Protein AF-X1KXY6-F1 (afdb_monomer)

Mean predicted aligned error: 10.67 Å

Structure (mmCIF, N/CA/C/O backbone):
data_AF-X1KXY6-F1
#
_entry.id   AF-X1KXY6-F1
#
loop_
_atom_site.group_PDB
_atom_site.id
_atom_site.type_symbol
_atom_site.label_atom_id
_atom_site.label_alt_id
_atom_site.label_comp_id
_atom_site.label_asym_id
_atom_site.label_entity_id
_atom_site.label_seq_id
_atom_site.pdbx_PDB_ins_code
_atom_site.Cartn_x
_atom_site.Cartn_y
_atom_site.Cartn_z
_atom_site.occupancy
_atom_site.B_iso_or_equiv
_atom_site.auth_seq_id
_atom_site.auth_comp_id
_atom_site.auth_asym_id
_atom_site.auth_atom_id
_atom_site.pdbx_PDB_model_num
ATOM 1 N N . MET A 1 1 ? -40.430 1.366 10.091 1.00 40.34 1 MET A N 1
ATOM 2 C CA . MET A 1 1 ? -39.112 1.300 9.423 1.00 40.34 1 MET A CA 1
ATOM 3 C C . MET A 1 1 ? -38.371 0.120 10.022 1.00 40.34 1 MET A C 1
ATOM 5 O O . MET A 1 1 ? -37.957 0.210 11.168 1.00 40.34 1 MET A O 1
ATOM 9 N N . ASN A 1 2 ? -38.303 -1.004 9.308 1.00 42.53 2 ASN A N 1
ATOM 10 C CA . ASN A 1 2 ? -37.529 -2.162 9.754 1.00 42.53 2 ASN A CA 1
ATOM 11 C C . ASN A 1 2 ? -36.055 -1.871 9.469 1.00 42.53 2 ASN A C 1
ATOM 13 O O . ASN A 1 2 ? -35.635 -1.931 8.316 1.00 42.53 2 ASN A O 1
ATOM 17 N N . TYR A 1 3 ? -35.293 -1.507 10.498 1.00 56.62 3 TYR A N 1
ATOM 18 C CA . TYR A 1 3 ? -33.839 -1.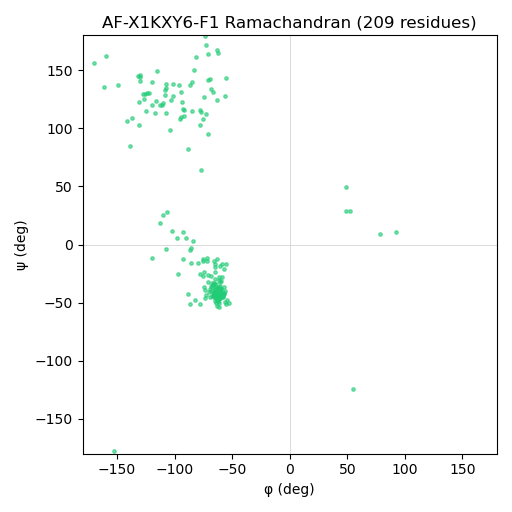494 10.393 1.00 56.62 3 TYR A CA 1
ATOM 19 C C . TYR A 1 3 ? -33.377 -2.950 10.383 1.00 56.62 3 TYR A C 1
ATOM 21 O O . TYR A 1 3 ? -33.562 -3.678 11.355 1.00 56.62 3 TYR A O 1
ATOM 29 N N . CYS A 1 4 ? -32.847 -3.393 9.245 1.00 56.59 4 CYS A N 1
ATOM 30 C CA . CYS A 1 4 ? -32.150 -4.666 9.156 1.00 56.59 4 CYS A CA 1
ATOM 31 C C . CYS A 1 4 ? -30.825 -4.492 9.906 1.00 56.59 4 CYS A C 1
ATOM 33 O O . CYS A 1 4 ? -29.877 -3.933 9.358 1.00 56.59 4 CYS A O 1
ATOM 35 N N . ILE A 1 5 ? -30.798 -4.876 11.181 1.00 64.94 5 ILE A N 1
ATOM 36 C CA . ILE A 1 5 ? -29.569 -4.901 11.972 1.00 64.94 5 ILE A CA 1
ATOM 37 C C . ILE A 1 5 ? -28.810 -6.155 11.549 1.00 64.94 5 ILE A C 1
ATOM 39 O O . ILE A 1 5 ? -29.294 -7.275 11.721 1.00 64.94 5 ILE A O 1
ATOM 43 N N . LEU A 1 6 ? -27.636 -5.972 10.953 1.00 72.56 6 LEU A N 1
ATOM 44 C CA . LEU A 1 6 ? -26.745 -7.082 10.642 1.00 72.56 6 LEU A CA 1
ATOM 45 C C . LEU A 1 6 ? -26.094 -7.559 11.946 1.00 72.56 6 LEU A C 1
ATOM 47 O O . LEU A 1 6 ? -25.486 -6.774 12.666 1.00 72.56 6 LEU A O 1
ATOM 51 N N . VAL A 1 7 ? -26.188 -8.850 12.254 1.00 81.50 7 VAL A N 1
ATOM 52 C CA . VAL A 1 7 ? -25.593 -9.397 13.488 1.00 81.50 7 VAL A CA 1
ATOM 53 C C . VAL A 1 7 ? -24.065 -9.293 13.445 1.00 81.50 7 VAL A C 1
ATOM 55 O O . VAL A 1 7 ? -23.414 -8.902 14.409 1.00 81.50 7 VAL A O 1
ATOM 58 N N . SER A 1 8 ? -23.449 -9.600 12.305 1.00 88.75 8 SER A N 1
ATOM 59 C CA . SER A 1 8 ? -22.000 -9.477 12.138 1.00 88.75 8 SER A CA 1
ATOM 60 C C . SER A 1 8 ? -21.644 -9.147 10.698 1.00 88.75 8 SER A C 1
ATOM 62 O O . SER A 1 8 ? -22.199 -9.731 9.767 1.00 88.75 8 SER A O 1
ATOM 64 N N . LEU A 1 9 ? -20.699 -8.228 10.518 1.00 92.12 9 LEU A N 1
ATOM 65 C CA . LEU A 1 9 ? -20.163 -7.838 9.224 1.00 92.12 9 LEU A CA 1
ATOM 66 C C . LEU A 1 9 ? -18.643 -7.977 9.234 1.00 92.12 9 LEU A C 1
ATOM 68 O O . LEU A 1 9 ? -17.962 -7.472 10.127 1.00 92.12 9 LEU A O 1
ATOM 72 N N . LEU A 1 10 ? -18.122 -8.666 8.221 1.00 93.81 10 LEU A N 1
ATOM 73 C CA . LEU A 1 10 ? -16.704 -8.956 8.082 1.00 93.81 10 LEU A CA 1
ATOM 74 C C . LEU A 1 10 ? -16.210 -8.501 6.712 1.00 93.81 10 LEU A C 1
ATOM 76 O O . LEU A 1 10 ? -16.747 -8.917 5.686 1.00 93.81 10 LEU A O 1
ATOM 80 N N . PHE A 1 11 ? -15.170 -7.672 6.704 1.00 93.88 11 PHE A N 1
ATOM 81 C CA . PHE A 1 11 ? -14.453 -7.307 5.486 1.00 93.88 11 PHE A CA 1
ATOM 82 C C . PHE A 1 11 ? -13.094 -7.987 5.473 1.00 93.88 11 PHE A C 1
ATOM 84 O O . PHE A 1 11 ? -12.223 -7.657 6.279 1.00 93.88 11 PHE A O 1
ATOM 91 N N . ASP A 1 12 ? -12.917 -8.910 4.533 1.00 93.19 12 ASP A N 1
ATOM 92 C CA . ASP A 1 12 ? -11.607 -9.459 4.211 1.00 93.19 12 ASP A CA 1
ATOM 93 C C . ASP A 1 12 ? -10.855 -8.546 3.234 1.00 93.19 12 ASP A C 1
ATOM 95 O O . ASP A 1 12 ? -11.457 -7.820 2.435 1.00 93.19 12 ASP A O 1
ATOM 99 N N . GLU A 1 13 ? -9.530 -8.555 3.328 1.00 89.19 13 GLU A N 1
ATOM 100 C CA . GLU A 1 13 ? -8.637 -7.616 2.651 1.00 89.19 13 GLU A CA 1
ATOM 101 C C . GLU A 1 13 ? -9.067 -6.153 2.821 1.00 89.19 13 GLU A C 1
ATOM 103 O O . GLU A 1 13 ? -9.144 -5.377 1.863 1.00 89.19 13 GLU A O 1
ATOM 108 N N . ALA A 1 14 ? -9.329 -5.758 4.069 1.00 92.12 14 ALA A N 1
ATOM 109 C CA . ALA A 1 14 ? -9.849 -4.443 4.440 1.00 92.12 14 ALA A CA 1
ATOM 110 C C . ALA A 1 14 ? -8.994 -3.264 3.938 1.00 92.12 14 ALA A C 1
ATOM 112 O O . ALA A 1 14 ? -9.494 -2.149 3.824 1.00 92.12 14 ALA A O 1
ATOM 113 N N . HIS A 1 15 ? -7.742 -3.497 3.530 1.00 87.31 15 HIS A N 1
ATOM 114 C CA . HIS A 1 15 ? -6.924 -2.498 2.836 1.00 87.31 15 HIS A CA 1
ATOM 115 C C . HIS A 1 15 ? -7.539 -2.019 1.500 1.00 87.31 15 HIS A C 1
ATOM 117 O O . HIS A 1 15 ? -7.191 -0.949 1.002 1.00 87.31 15 HIS A O 1
ATOM 123 N N . LYS A 1 16 ? -8.485 -2.775 0.924 1.00 86.19 16 LYS A N 1
ATOM 124 C CA . LYS A 1 16 ? -9.283 -2.386 -0.253 1.00 86.19 16 LYS A CA 1
ATOM 125 C C . LYS A 1 16 ? -10.380 -1.367 0.075 1.00 86.19 16 LYS A C 1
ATOM 127 O O . LYS A 1 16 ? -10.929 -0.757 -0.850 1.00 86.19 16 LYS A O 1
ATOM 132 N N . LEU A 1 17 ? -10.702 -1.159 1.355 1.00 90.56 17 LEU A N 1
ATOM 133 C CA . LEU A 1 17 ? -11.557 -0.073 1.842 1.00 90.56 17 LEU A CA 1
ATOM 134 C C . LEU A 1 17 ? -10.747 1.228 1.860 1.00 90.56 17 LEU A C 1
ATOM 136 O O . LEU A 1 17 ? -10.449 1.794 2.902 1.00 90.56 17 LEU A O 1
ATOM 140 N N . SER A 1 18 ? -10.334 1.687 0.683 1.00 85.88 18 SER A N 1
ATOM 141 C CA . SER A 1 18 ? -9.416 2.817 0.576 1.00 85.88 18 SER A CA 1
ATOM 142 C C . SER A 1 18 ? -10.158 4.157 0.570 1.00 85.88 18 SER A C 1
ATOM 144 O O . SER A 1 18 ? -11.164 4.340 -0.137 1.00 85.88 18 SER A O 1
ATOM 146 N N . ALA A 1 19 ? -9.602 5.111 1.312 1.00 90.75 19 ALA A N 1
ATOM 147 C CA . ALA A 1 19 ? -9.854 6.536 1.193 1.00 90.75 19 ALA A CA 1
ATOM 148 C C . ALA A 1 19 ? -8.507 7.268 1.122 1.00 90.75 19 ALA A C 1
ATOM 150 O O . ALA A 1 19 ? -7.548 6.863 1.766 1.00 90.75 19 ALA A O 1
ATOM 151 N N . SER A 1 20 ? -8.434 8.335 0.331 1.00 88.25 20 SER A N 1
ATOM 152 C CA . SER A 1 20 ? -7.210 9.121 0.135 1.00 88.25 20 SER A CA 1
ATOM 153 C C . SER A 1 20 ? -7.501 10.604 0.335 1.00 88.25 20 SER A C 1
ATOM 155 O O . SER A 1 20 ? -8.524 11.091 -0.167 1.00 88.25 20 SER A O 1
ATOM 157 N N . LYS A 1 21 ? -6.584 11.330 0.971 1.00 89.00 21 LYS A N 1
ATOM 158 C CA . LYS A 1 21 ? -6.655 12.784 1.154 1.00 89.00 21 LYS A CA 1
ATOM 159 C C . LYS A 1 21 ? -5.620 13.472 0.267 1.00 89.00 21 LYS A C 1
ATOM 161 O O . LYS A 1 21 ? -4.472 13.053 0.191 1.00 89.00 21 LYS A O 1
ATOM 166 N N . SER A 1 22 ? -6.038 14.514 -0.444 1.00 86.38 22 SER A N 1
ATOM 167 C CA . SER A 1 22 ? -5.158 15.354 -1.261 1.00 86.38 22 SER A CA 1
ATOM 168 C C . SER A 1 22 ? -5.530 16.815 -1.039 1.00 86.38 22 SER A C 1
ATOM 170 O O . SER A 1 22 ? -6.616 17.258 -1.427 1.00 86.38 22 SER A O 1
ATOM 172 N N . GLY A 1 23 ? -4.654 17.545 -0.343 1.00 86.81 23 GLY A N 1
ATOM 173 C CA . GLY A 1 23 ? -4.976 18.868 0.188 1.00 86.81 23 GLY A CA 1
ATOM 174 C C . GLY A 1 23 ? -6.236 18.803 1.053 1.00 86.81 23 GLY A C 1
ATOM 175 O O . GLY A 1 23 ? -6.329 17.981 1.962 1.00 86.81 23 GLY A O 1
ATOM 176 N N . ASN A 1 24 ? -7.238 19.616 0.714 1.00 86.06 24 ASN A N 1
ATOM 177 C CA . ASN A 1 24 ? -8.518 19.640 1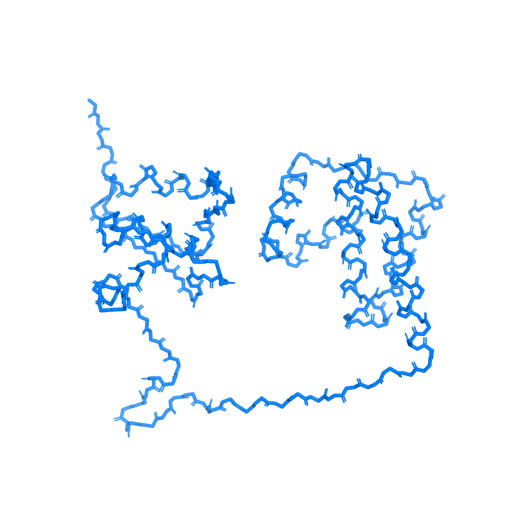.425 1.00 86.06 24 ASN A CA 1
ATOM 178 C C . ASN A 1 24 ? -9.577 18.676 0.850 1.00 86.06 24 ASN A C 1
ATOM 180 O O . ASN A 1 24 ? -10.735 18.705 1.257 1.00 86.06 24 ASN A O 1
ATOM 184 N N . THR A 1 25 ? -9.218 17.849 -0.140 1.00 89.44 25 THR A N 1
ATOM 185 C CA . THR A 1 25 ? -10.161 16.945 -0.812 1.00 89.44 25 THR A CA 1
ATOM 186 C C . THR A 1 25 ? -9.981 15.513 -0.329 1.00 89.44 25 THR A C 1
ATOM 188 O O . THR A 1 25 ? -8.905 14.933 -0.465 1.00 89.44 25 THR A O 1
ATOM 191 N N . ILE A 1 26 ? -11.067 14.909 0.157 1.00 92.19 26 ILE A N 1
ATOM 192 C CA . ILE A 1 26 ? -11.118 13.493 0.533 1.00 92.19 26 ILE A CA 1
ATOM 193 C C . ILE A 1 26 ? -11.818 12.707 -0.571 1.00 92.19 26 ILE A C 1
ATOM 195 O O . ILE A 1 26 ? -12.946 13.014 -0.969 1.00 92.19 26 ILE A O 1
ATOM 199 N N . LYS A 1 27 ? -11.172 11.643 -1.043 1.00 89.75 27 LYS A N 1
ATOM 200 C CA . LYS A 1 27 ? -11.733 10.736 -2.041 1.00 89.75 27 LYS A CA 1
ATOM 201 C C . LYS A 1 27 ? -11.899 9.342 -1.456 1.00 89.75 27 LYS A C 1
ATOM 203 O O . LYS A 1 27 ? -10.923 8.647 -1.207 1.00 89.75 27 LYS A O 1
ATOM 208 N N . ARG A 1 28 ? -13.154 8.922 -1.312 1.00 91.75 28 ARG A N 1
ATOM 209 C CA . ARG A 1 28 ? -13.547 7.583 -0.851 1.00 91.75 28 ARG A CA 1
ATOM 210 C C . ARG A 1 28 ? -13.828 6.669 -2.045 1.00 91.75 28 ARG A C 1
ATOM 212 O O . ARG A 1 28 ? -14.464 7.102 -3.011 1.00 91.75 28 ARG A O 1
ATOM 219 N N . THR A 1 29 ? -13.367 5.422 -1.992 1.00 89.19 29 THR A N 1
ATOM 220 C CA . THR A 1 29 ? -13.776 4.378 -2.950 1.00 89.19 29 THR A CA 1
ATOM 221 C C . THR A 1 29 ? -15.230 3.952 -2.713 1.00 89.19 29 THR A C 1
ATOM 223 O O . THR A 1 29 ? -15.805 4.232 -1.662 1.00 89.19 29 THR A O 1
ATOM 226 N N . GLN A 1 30 ? -15.847 3.261 -3.679 1.00 89.75 30 GLN A N 1
ATOM 227 C CA . GLN A 1 30 ? -17.202 2.717 -3.494 1.00 89.75 30 GLN A CA 1
ATOM 228 C C . GLN A 1 30 ? -17.250 1.698 -2.346 1.00 89.75 30 GLN A C 1
ATOM 230 O O . GLN A 1 30 ? -18.180 1.725 -1.548 1.00 89.75 30 GLN A O 1
ATOM 235 N N . ARG A 1 31 ? -16.208 0.864 -2.220 1.00 91.19 31 ARG A N 1
ATOM 236 C CA . ARG A 1 31 ? -16.071 -0.111 -1.128 1.00 91.19 31 ARG A CA 1
ATOM 237 C C . ARG A 1 31 ? -16.004 0.574 0.236 1.00 91.19 31 ARG A C 1
ATOM 239 O O . ARG A 1 31 ? -16.712 0.166 1.147 1.00 91.19 31 ARG A O 1
ATOM 246 N N . TYR A 1 32 ? -15.226 1.653 0.353 1.00 93.38 32 TYR A N 1
ATOM 247 C CA . TYR A 1 32 ? -15.177 2.441 1.585 1.00 93.38 32 TYR A CA 1
ATOM 248 C C . TYR A 1 32 ? -16.547 3.032 1.941 1.00 93.38 32 TYR A C 1
ATOM 250 O O . TYR A 1 32 ? -16.987 2.908 3.074 1.00 93.38 32 TYR A O 1
ATOM 258 N N . ARG A 1 33 ? -17.255 3.630 0.972 1.00 93.62 33 ARG A N 1
ATOM 259 C CA . ARG A 1 33 ? -18.598 4.198 1.211 1.00 93.62 33 ARG A CA 1
ATOM 260 C C . ARG A 1 33 ? -19.614 3.144 1.647 1.00 93.62 33 ARG A C 1
ATOM 262 O O . ARG A 1 33 ? -20.474 3.434 2.467 1.00 93.62 33 ARG A O 1
ATOM 269 N N . LEU A 1 34 ? -19.518 1.935 1.097 1.00 92.38 34 LEU A N 1
ATOM 270 C CA . LEU A 1 34 ? -20.338 0.807 1.527 1.00 92.38 34 LEU A CA 1
ATOM 271 C C . LEU A 1 34 ? -20.052 0.454 2.992 1.00 92.38 34 LEU A C 1
ATOM 273 O O . LEU A 1 34 ? -20.986 0.326 3.773 1.00 92.38 34 LEU A O 1
ATOM 277 N N . ALA A 1 35 ? -18.777 0.335 3.369 1.00 93.88 35 ALA A N 1
ATOM 278 C CA . ALA A 1 35 ? -18.391 0.062 4.750 1.00 93.88 35 ALA A CA 1
ATOM 279 C C . ALA A 1 35 ? -18.857 1.174 5.710 1.00 93.88 35 ALA A C 1
ATOM 281 O O . ALA A 1 35 ? -19.438 0.869 6.743 1.00 93.88 35 ALA A O 1
ATOM 282 N N . GLU A 1 36 ? -18.696 2.445 5.329 1.00 93.31 36 GLU A N 1
ATOM 283 C CA . GLU A 1 36 ? -19.148 3.629 6.084 1.00 93.31 36 GLU A CA 1
ATOM 284 C C . GLU A 1 36 ? -20.676 3.645 6.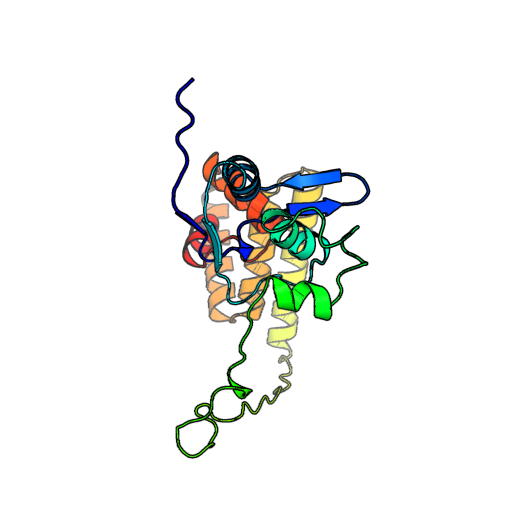292 1.00 93.31 36 GLU A C 1
ATOM 286 O O . GLU A 1 36 ? -21.159 4.038 7.350 1.00 93.31 36 GLU A O 1
ATOM 291 N N . ALA A 1 37 ? -21.456 3.179 5.312 1.00 91.50 37 ALA A N 1
ATOM 292 C CA . ALA A 1 37 ? -22.911 3.077 5.438 1.00 91.50 37 ALA A CA 1
ATOM 293 C C . ALA A 1 37 ? -23.365 1.904 6.327 1.00 91.50 37 ALA A C 1
ATOM 295 O O . ALA A 1 37 ? -24.451 1.944 6.911 1.00 91.50 37 ALA A O 1
ATOM 296 N N . LEU A 1 38 ? -22.558 0.844 6.409 1.00 91.44 38 LEU A N 1
ATOM 297 C CA . LEU A 1 38 ? -22.911 -0.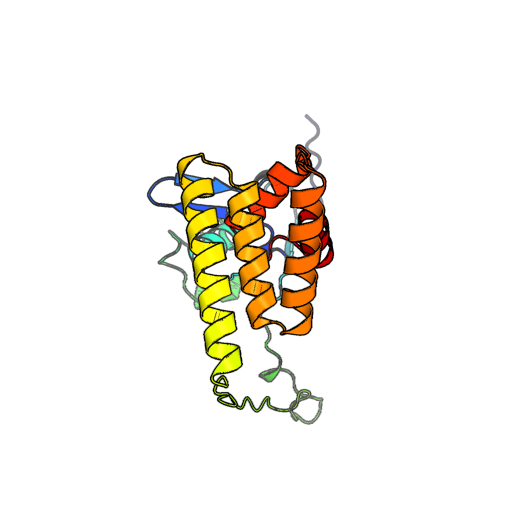385 7.115 1.00 91.44 38 LEU A CA 1
ATOM 298 C C . LEU A 1 38 ? -22.349 -0.462 8.537 1.00 91.44 38 LEU A C 1
ATOM 300 O O . LEU A 1 38 ? -22.961 -1.138 9.357 1.00 91.44 38 LEU A O 1
ATOM 304 N N . CYS A 1 39 ? -21.245 0.223 8.850 1.00 89.75 39 CYS A N 1
ATOM 305 C CA . CYS A 1 39 ? -20.572 0.102 10.149 1.00 89.75 39 CYS A CA 1
ATOM 306 C C . CYS A 1 39 ? -21.472 0.476 11.340 1.00 89.75 39 CYS A C 1
ATOM 308 O O . CYS A 1 39 ? -21.367 -0.134 12.396 1.00 89.75 39 CYS A O 1
ATOM 310 N N . ASN A 1 40 ? -22.416 1.404 11.152 1.00 85.62 40 ASN A N 1
ATOM 311 C CA . ASN A 1 40 ? -23.382 1.806 12.183 1.00 85.62 40 ASN A CA 1
ATOM 312 C C . ASN A 1 40 ? -24.647 0.926 12.236 1.00 85.62 40 ASN A C 1
ATOM 314 O O . ASN A 1 40 ? -25.502 1.134 13.091 1.00 85.62 40 ASN A O 1
ATOM 318 N N . ASN A 1 41 ? -24.799 -0.023 11.308 1.00 88.94 41 ASN A N 1
ATOM 319 C CA . ASN A 1 41 ? -25.975 -0.893 11.179 1.00 88.94 41 ASN A CA 1
ATOM 320 C C . ASN A 1 41 ? -25.650 -2.364 11.492 1.00 88.94 41 ASN A C 1
ATOM 322 O O . ASN A 1 41 ? -26.398 -3.264 11.097 1.00 88.94 41 ASN A O 1
ATOM 326 N N . CYS A 1 42 ? -24.538 -2.617 12.183 1.00 88.81 42 CYS A N 1
ATOM 327 C CA . CYS A 1 42 ? -24.147 -3.948 12.620 1.00 88.81 42 CYS A CA 1
ATOM 328 C C . CYS A 1 42 ? -23.791 -3.997 14.107 1.00 88.81 42 CYS A C 1
ATOM 330 O O . CYS A 1 42 ? -23.218 -3.053 14.640 1.00 88.81 42 CYS A O 1
ATOM 332 N N . GLU A 1 43 ? -24.098 -5.118 14.759 1.00 89.06 43 GLU A N 1
ATOM 333 C CA . GLU A 1 43 ? -23.726 -5.360 16.160 1.00 89.06 43 GLU A CA 1
ATOM 334 C C . GLU A 1 43 ? -22.227 -5.670 16.304 1.00 89.06 43 GLU A C 1
ATOM 336 O O . GLU A 1 43 ? -21.583 -5.238 17.255 1.00 89.06 43 GLU A O 1
ATOM 341 N N . SER A 1 44 ? -21.649 -6.384 15.333 1.00 91.12 44 SER A N 1
ATOM 342 C CA . SER A 1 44 ? -20.214 -6.678 15.267 1.00 91.12 44 SER A CA 1
ATOM 343 C C . SER A 1 44 ? -19.628 -6.294 13.909 1.00 91.12 44 SER A C 1
ATOM 345 O O . SER A 1 44 ? -20.131 -6.726 12.870 1.00 91.12 44 SER A O 1
ATOM 347 N N . PHE A 1 45 ? -18.532 -5.533 13.915 1.00 93.50 45 PHE A N 1
ATOM 348 C CA . PHE A 1 45 ? -17.817 -5.088 12.717 1.00 93.50 45 PHE A CA 1
ATOM 349 C C . PHE A 1 45 ? -16.347 -5.508 12.794 1.00 93.50 45 PHE A C 1
ATOM 351 O O . PHE A 1 45 ? -15.612 -5.042 13.664 1.00 93.50 45 PHE A O 1
ATOM 358 N N . LEU A 1 46 ? -15.912 -6.399 11.899 1.00 94.31 46 LEU A N 1
ATOM 359 C CA . LEU A 1 46 ? -14.549 -6.929 11.890 1.00 94.31 46 LEU A CA 1
ATOM 360 C C . LEU A 1 46 ? -13.850 -6.662 10.554 1.00 94.31 46 LEU A C 1
ATOM 362 O O . LEU A 1 46 ? -14.362 -6.981 9.480 1.00 94.31 46 LEU A O 1
ATOM 366 N N . LEU A 1 47 ? -12.638 -6.116 10.637 1.00 94.88 47 LEU A N 1
ATOM 367 C CA . LEU A 1 47 ? -11.768 -5.867 9.494 1.00 94.88 47 LEU A CA 1
ATOM 368 C C . LEU A 1 47 ? -10.579 -6.827 9.535 1.00 94.88 47 LEU A C 1
ATOM 370 O O . LEU A 1 47 ? -9.810 -6.826 10.496 1.00 94.88 47 LEU A O 1
ATOM 374 N N . LEU A 1 48 ? -10.407 -7.624 8.482 1.00 94.62 48 LEU A N 1
ATOM 375 C CA . LEU A 1 48 ? -9.268 -8.522 8.315 1.00 94.62 48 LEU A CA 1
ATOM 376 C C . LEU A 1 48 ? -8.346 -7.988 7.221 1.00 94.62 48 LEU A C 1
ATOM 378 O O . LEU A 1 48 ? -8.784 -7.652 6.124 1.00 94.62 48 LEU A O 1
ATOM 382 N N . THR A 1 49 ? -7.052 -7.877 7.515 1.00 91.19 49 THR A N 1
ATOM 383 C CA . THR A 1 49 ? -6.043 -7.492 6.521 1.00 91.19 49 THR A CA 1
ATOM 384 C C . THR A 1 49 ? -4.646 -7.890 6.984 1.00 91.19 49 THR A C 1
ATOM 386 O O . THR A 1 49 ? -4.265 -7.655 8.132 1.00 91.19 49 THR A O 1
ATOM 389 N N . GLY A 1 50 ? -3.854 -8.471 6.081 1.00 86.44 50 GLY A N 1
ATOM 390 C CA . GLY A 1 50 ? -2.430 -8.720 6.330 1.00 86.44 50 GLY A CA 1
ATOM 391 C C . GLY A 1 50 ? -1.577 -7.447 6.251 1.00 86.44 50 GLY A C 1
ATOM 392 O O . GLY A 1 50 ? -0.503 -7.369 6.851 1.00 86.44 50 GLY A O 1
ATOM 393 N N . THR A 1 51 ? -2.065 -6.434 5.531 1.00 82.75 51 THR A N 1
ATOM 394 C CA . THR A 1 51 ? -1.352 -5.190 5.220 1.00 82.75 51 THR A CA 1
ATOM 395 C C . THR A 1 51 ? -2.313 -4.009 5.349 1.00 82.75 51 THR A C 1
ATOM 397 O O . THR A 1 51 ? -2.907 -3.593 4.358 1.00 82.75 51 THR A O 1
ATOM 400 N N . PRO A 1 52 ? -2.511 -3.450 6.555 1.00 77.69 52 PRO A N 1
ATOM 401 C CA . PRO A 1 52 ? -3.561 -2.455 6.795 1.00 77.69 52 PRO A CA 1
ATOM 402 C C . PRO A 1 52 ? -3.361 -1.129 6.050 1.00 77.69 52 PRO A C 1
ATOM 404 O O . PRO A 1 52 ? -4.295 -0.344 5.949 1.00 77.69 52 PRO A O 1
ATOM 407 N N . HIS A 1 53 ? -2.165 -0.882 5.513 1.00 79.12 53 HIS A N 1
ATOM 408 C CA . HIS A 1 53 ? -1.849 0.291 4.703 1.00 79.12 53 HIS A CA 1
ATOM 409 C C . HIS A 1 53 ? -0.605 0.035 3.840 1.00 79.12 53 HIS A C 1
ATOM 411 O O . HIS A 1 53 ? 0.180 -0.873 4.131 1.00 79.12 53 HIS A O 1
ATOM 417 N N . LYS A 1 54 ? -0.419 0.865 2.807 1.00 73.88 54 LYS A N 1
ATOM 418 C CA . LYS A 1 54 ? 0.744 0.863 1.897 1.00 73.88 54 LYS A CA 1
ATOM 419 C C . LYS A 1 54 ? 1.653 2.092 2.089 1.00 73.88 54 LYS A C 1
ATOM 421 O O . LYS A 1 54 ? 2.318 2.514 1.151 1.00 73.88 54 LYS A O 1
ATOM 426 N N . GLY A 1 55 ? 1.647 2.690 3.284 1.00 78.38 55 GLY A N 1
ATOM 427 C CA . GLY A 1 55 ? 2.384 3.929 3.581 1.00 78.38 55 GLY A CA 1
ATOM 428 C C . GLY A 1 55 ? 1.592 5.230 3.381 1.00 78.38 55 GLY A C 1
ATOM 429 O O . GLY A 1 55 ? 2.179 6.302 3.436 1.00 78.38 55 GLY A O 1
ATOM 430 N N . ASP A 1 56 ? 0.274 5.149 3.170 1.00 86.25 56 ASP A N 1
ATOM 431 C CA . ASP A 1 56 ? -0.644 6.297 3.230 1.00 86.25 56 ASP A CA 1
ATOM 432 C C . ASP A 1 56 ? -1.268 6.365 4.635 1.00 86.25 56 ASP A C 1
ATOM 434 O O . ASP A 1 56 ? -2.090 5.514 4.998 1.00 86.25 56 ASP A O 1
ATOM 438 N N . SER A 1 57 ? -0.849 7.354 5.431 1.00 90.06 57 SER A N 1
ATOM 439 C CA . SER A 1 57 ? -1.328 7.561 6.804 1.00 90.06 57 SER A CA 1
ATOM 440 C C . SER A 1 57 ? -2.824 7.858 6.858 1.00 90.06 57 SER A C 1
ATOM 442 O O . SER A 1 57 ? -3.516 7.353 7.741 1.00 90.06 57 SER A O 1
ATOM 444 N N . TYR A 1 58 ? -3.353 8.612 5.889 1.00 92.00 58 TYR A N 1
ATOM 445 C CA . TYR A 1 58 ? -4.774 8.941 5.849 1.00 92.00 58 TYR A CA 1
ATOM 446 C C . TYR A 1 58 ? -5.619 7.715 5.517 1.00 92.00 58 TYR A C 1
ATOM 448 O O . TYR A 1 58 ? -6.667 7.504 6.124 1.00 92.00 58 TYR A O 1
ATOM 456 N N . ALA A 1 59 ? -5.161 6.878 4.584 1.00 91.00 59 ALA A N 1
ATOM 457 C CA . ALA A 1 59 ? -5.847 5.627 4.275 1.00 91.00 59 ALA A CA 1
ATOM 458 C C . ALA A 1 59 ? -5.915 4.707 5.501 1.00 91.00 59 ALA A C 1
ATOM 460 O O . ALA A 1 59 ? -6.960 4.110 5.761 1.00 91.00 59 ALA A O 1
ATOM 461 N N . PHE A 1 60 ? -4.827 4.623 6.274 1.00 92.25 60 PHE A N 1
ATOM 462 C CA . PHE A 1 60 ? -4.814 3.855 7.516 1.00 92.25 60 PHE A CA 1
ATOM 463 C C . PHE A 1 60 ? -5.779 4.438 8.555 1.00 92.25 60 PHE A C 1
ATOM 465 O O . PHE A 1 60 ? -6.625 3.712 9.074 1.00 92.25 60 PHE A O 1
ATOM 472 N N . TYR A 1 61 ? -5.697 5.750 8.801 1.00 93.88 61 TYR A N 1
ATOM 473 C CA . TYR A 1 61 ? -6.602 6.473 9.694 1.00 93.88 61 TYR A CA 1
ATOM 474 C C . TYR A 1 61 ? -8.068 6.227 9.329 1.00 93.88 61 TYR A C 1
ATOM 476 O O . TYR A 1 61 ? -8.840 5.798 10.176 1.00 93.88 61 TYR A O 1
ATOM 484 N N . ALA A 1 62 ? -8.433 6.392 8.056 1.00 93.31 62 ALA A N 1
ATOM 485 C CA . ALA A 1 62 ? -9.803 6.224 7.585 1.00 93.31 62 ALA A CA 1
ATOM 486 C C . ALA A 1 62 ? -10.345 4.806 7.830 1.00 93.31 62 ALA A C 1
ATOM 488 O O . ALA A 1 62 ? -11.499 4.650 8.219 1.00 93.31 62 ALA A O 1
ATOM 489 N N . ILE A 1 63 ? -9.520 3.768 7.641 1.00 93.25 63 ILE A N 1
ATOM 490 C CA . ILE A 1 63 ? -9.901 2.380 7.947 1.00 93.25 63 ILE A CA 1
ATOM 491 C C . ILE A 1 63 ? -10.151 2.207 9.448 1.00 93.25 63 ILE A C 1
ATOM 493 O O . ILE A 1 63 ? -11.143 1.597 9.838 1.00 93.25 63 ILE A O 1
ATOM 497 N N . ILE A 1 64 ? -9.275 2.752 10.291 1.00 93.56 64 ILE A N 1
ATOM 498 C CA . ILE A 1 64 ? -9.422 2.682 11.747 1.00 93.56 64 ILE A CA 1
ATOM 499 C C . ILE A 1 64 ? -10.660 3.453 12.228 1.00 93.56 64 ILE A C 1
ATOM 501 O O . ILE A 1 64 ? -11.394 2.958 13.083 1.00 93.56 64 ILE A O 1
ATOM 505 N N . SER A 1 65 ? -10.954 4.605 11.624 1.00 93.12 65 SER A N 1
ATOM 506 C CA . SER A 1 65 ? -12.143 5.408 11.923 1.00 93.12 65 SER A CA 1
ATOM 507 C C . SER A 1 65 ? -13.465 4.717 11.576 1.00 93.12 65 SER A C 1
ATOM 509 O O . SER A 1 65 ? -14.503 5.139 12.078 1.00 93.12 65 SER A O 1
ATOM 511 N N . LEU A 1 66 ? -13.459 3.660 10.750 1.00 93.44 66 LEU A N 1
ATOM 512 C CA . LEU A 1 66 ? -14.645 2.815 10.547 1.00 93.44 66 LEU A CA 1
ATOM 513 C C . LEU A 1 66 ? -14.967 1.953 11.778 1.00 93.44 66 LEU A C 1
ATOM 515 O O . LEU A 1 66 ? -16.120 1.566 11.942 1.00 93.44 66 LEU A O 1
ATOM 519 N N . ILE A 1 67 ? -13.963 1.635 12.606 1.00 93.06 67 ILE A N 1
ATOM 520 C CA . ILE A 1 67 ? -14.120 0.856 13.844 1.00 93.06 67 ILE A CA 1
ATOM 521 C C . ILE A 1 67 ? -14.471 1.787 15.007 1.00 93.06 67 ILE A C 1
ATOM 523 O O . ILE A 1 67 ? -15.436 1.544 15.723 1.00 93.06 67 ILE A O 1
ATOM 527 N N . ASP A 1 68 ? -13.685 2.847 15.193 1.00 92.00 68 ASP A N 1
ATOM 528 C CA . ASP A 1 68 ? -13.928 3.867 16.212 1.00 92.00 68 ASP A CA 1
ATOM 529 C C . ASP A 1 68 ? -13.572 5.250 15.639 1.00 92.00 68 ASP A C 1
ATOM 531 O O . ASP A 1 68 ? -12.389 5.561 15.477 1.00 92.00 68 ASP A O 1
ATOM 535 N N . PRO A 1 69 ? -14.562 6.101 15.316 1.00 91.81 69 PRO A N 1
ATOM 536 C CA . PRO A 1 69 ? -14.305 7.415 14.734 1.00 91.81 69 PRO A CA 1
ATOM 537 C C . PRO A 1 69 ? -13.704 8.424 15.727 1.00 91.81 69 PRO A C 1
ATOM 539 O O . PRO A 1 69 ? -13.250 9.482 15.297 1.00 91.81 69 PRO A O 1
ATOM 542 N N . TYR A 1 70 ? -13.683 8.128 17.031 1.00 92.44 70 TYR A N 1
ATOM 543 C CA . TYR A 1 70 ? -13.232 9.049 18.082 1.00 92.44 70 TYR A CA 1
ATOM 544 C C . TYR A 1 70 ? -11.879 8.672 18.694 1.00 92.44 70 TYR A C 1
ATOM 546 O O . TYR A 1 70 ? -11.345 9.411 19.524 1.00 92.44 70 TYR A O 1
ATOM 554 N N . ILE A 1 71 ? -11.300 7.538 18.295 1.00 93.88 71 ILE A N 1
ATOM 555 C CA . ILE A 1 71 ? -10.042 7.050 18.869 1.00 93.88 71 ILE A CA 1
ATOM 556 C C . ILE A 1 71 ? -8.853 7.987 18.585 1.00 93.88 71 ILE A C 1
ATOM 558 O O . ILE A 1 71 ? -8.005 8.203 19.465 1.00 93.88 71 ILE A O 1
ATOM 562 N N . PHE A 1 72 ? -8.823 8.588 17.391 1.00 95.38 72 PHE A N 1
ATOM 563 C CA . PHE A 1 72 ? -7.783 9.509 16.925 1.00 95.38 72 PHE A CA 1
ATOM 564 C C . PHE A 1 72 ? -8.393 10.777 16.326 1.00 95.38 72 PHE A C 1
ATOM 566 O O . PHE A 1 72 ? -9.437 10.730 15.679 1.00 95.38 72 PHE A O 1
ATOM 573 N N . PHE A 1 73 ? -7.713 11.907 16.525 1.00 92.88 73 PHE A N 1
ATOM 574 C CA . PHE A 1 73 ? -8.155 13.206 16.015 1.00 92.88 73 PHE A CA 1
ATOM 575 C C . PHE A 1 73 ? -7.954 13.327 14.498 1.00 92.88 73 PHE A C 1
ATOM 577 O O . PHE A 1 73 ? -8.871 13.731 13.788 1.00 92.88 73 PHE A O 1
ATOM 584 N N . ASP A 1 74 ? -6.783 12.925 14.004 1.00 92.94 74 ASP A N 1
ATOM 585 C CA . ASP A 1 74 ? -6.424 12.918 12.585 1.00 92.94 74 ASP A CA 1
ATOM 586 C C . ASP A 1 74 ? -5.363 11.840 12.287 1.00 92.94 74 ASP A C 1
ATOM 588 O O . ASP A 1 74 ? -4.953 11.078 13.174 1.00 92.94 74 ASP A O 1
ATOM 592 N N . GLU A 1 75 ? -4.927 11.777 11.027 1.00 91.94 75 GLU A N 1
ATOM 593 C CA . GLU A 1 75 ? -3.933 10.819 10.548 1.00 91.94 75 GLU A CA 1
ATOM 594 C C . GLU A 1 75 ? -2.526 10.963 11.155 1.00 91.94 75 GLU A C 1
ATOM 596 O O . GLU A 1 75 ? -1.759 9.999 11.122 1.00 91.94 75 GLU A O 1
ATOM 601 N N . ASP A 1 76 ? -2.197 12.121 11.729 1.00 92.50 76 ASP A N 1
ATOM 602 C CA . ASP A 1 76 ? -0.884 12.424 12.307 1.00 92.50 76 ASP A CA 1
ATOM 603 C C . ASP A 1 76 ? -0.828 12.095 13.811 1.00 92.50 76 ASP A C 1
ATOM 605 O O . ASP A 1 76 ? 0.247 12.025 14.406 1.00 92.50 76 ASP A O 1
ATOM 609 N N . ASN A 1 77 ? -1.981 11.834 14.434 1.00 92.25 77 ASN A N 1
ATOM 610 C CA . ASN A 1 77 ? -2.130 11.596 15.872 1.00 92.25 77 ASN A CA 1
ATOM 611 C C . ASN A 1 77 ? -2.405 10.121 16.232 1.00 92.25 77 ASN A C 1
ATOM 613 O O . ASN A 1 77 ? -3.044 9.825 17.249 1.00 92.25 77 ASN A O 1
ATOM 617 N N . ILE A 1 78 ? -1.939 9.178 15.408 1.00 91.44 78 ILE A N 1
ATOM 618 C CA . ILE A 1 78 ? -2.117 7.742 15.659 1.00 91.44 78 ILE A CA 1
ATOM 619 C C . ILE A 1 78 ? -1.162 7.273 16.763 1.00 91.44 78 ILE A C 1
ATOM 621 O O . ILE A 1 78 ? 0.041 7.117 16.565 1.00 91.44 78 ILE A O 1
ATOM 625 N N . ASP A 1 79 ? -1.734 6.987 17.931 1.00 93.50 79 ASP A N 1
ATOM 626 C CA . ASP A 1 79 ? -1.031 6.429 19.084 1.00 93.50 79 ASP A CA 1
ATOM 627 C C . ASP A 1 79 ? -1.128 4.895 19.135 1.00 93.50 79 ASP A C 1
ATOM 629 O O . ASP A 1 79 ? -2.209 4.302 19.063 1.00 93.50 79 ASP A O 1
ATOM 633 N N . SER A 1 80 ? 0.020 4.245 19.326 1.00 91.19 80 SER A N 1
ATOM 634 C CA . SER A 1 80 ? 0.129 2.782 19.355 1.00 91.19 80 SER A CA 1
ATOM 635 C C . SER A 1 80 ? -0.604 2.133 20.536 1.00 91.19 80 SER A C 1
ATOM 637 O O . SER A 1 80 ? -1.157 1.043 20.383 1.00 91.19 80 SER A O 1
ATOM 639 N N . ILE A 1 81 ? -0.661 2.791 21.700 1.00 93.62 81 ILE A N 1
ATOM 640 C CA . ILE A 1 81 ? -1.308 2.241 22.900 1.00 93.62 81 ILE A CA 1
ATOM 641 C C . ILE A 1 81 ? -2.821 2.193 22.695 1.00 93.62 81 ILE A C 1
ATOM 643 O O . ILE A 1 81 ? -3.452 1.174 22.979 1.00 93.62 81 ILE A O 1
ATOM 647 N N . LYS A 1 82 ? -3.409 3.272 22.169 1.00 94.38 82 LYS A N 1
ATOM 648 C CA . LYS A 1 82 ? -4.820 3.304 21.769 1.00 94.38 82 LYS A CA 1
ATOM 649 C C . LYS A 1 82 ? -5.104 2.313 20.644 1.00 94.38 82 LYS A C 1
ATOM 651 O O . LYS A 1 82 ? -6.065 1.558 20.752 1.00 94.38 82 LYS A O 1
ATOM 656 N N . LEU A 1 83 ? -4.256 2.257 19.615 1.00 93.25 83 LEU A N 1
ATOM 657 C CA . LEU A 1 83 ? -4.434 1.348 18.479 1.00 93.25 83 LEU A CA 1
ATOM 658 C C . LEU A 1 83 ? -4.503 -0.121 18.926 1.00 93.25 83 LEU A C 1
ATOM 660 O O . LEU A 1 83 ? -5.372 -0.863 18.473 1.00 93.25 83 LEU A O 1
ATOM 664 N N . ASN A 1 84 ? -3.654 -0.526 19.873 1.00 92.81 84 ASN A N 1
ATOM 665 C CA . ASN A 1 84 ? -3.639 -1.885 20.425 1.00 92.81 84 ASN A CA 1
ATOM 666 C C . ASN A 1 84 ? -4.935 -2.279 21.162 1.00 92.81 84 ASN A C 1
ATOM 668 O O . ASN A 1 84 ? -5.128 -3.458 21.449 1.00 92.81 84 ASN A O 1
ATOM 672 N N . LYS A 1 85 ? -5.832 -1.329 21.468 1.00 93.69 85 LYS A N 1
ATOM 673 C CA . LYS A 1 85 ? -7.154 -1.625 22.049 1.00 93.69 85 LYS A CA 1
ATOM 674 C C . LYS A 1 85 ? -8.159 -2.134 21.016 1.00 93.69 85 LYS A C 1
ATOM 676 O O . LYS A 1 85 ? -9.098 -2.824 21.392 1.00 93.69 85 LYS A O 1
ATOM 681 N N . ILE A 1 86 ? -7.966 -1.790 19.743 1.00 92.75 86 ILE A N 1
ATOM 682 C CA . ILE A 1 86 ? -8.896 -2.111 18.647 1.00 92.75 86 ILE A CA 1
ATOM 683 C C . ILE A 1 86 ? -8.261 -2.975 17.551 1.00 92.75 86 ILE A C 1
ATOM 685 O O . ILE A 1 86 ? -8.960 -3.490 16.683 1.00 92.75 86 ILE A O 1
ATOM 689 N N . MET A 1 87 ? -6.938 -3.143 17.574 1.00 93.19 87 MET A N 1
ATOM 690 C CA . MET A 1 87 ? -6.187 -3.878 16.565 1.00 93.19 87 MET A CA 1
ATOM 691 C C . MET A 1 87 ? -5.363 -4.990 17.208 1.00 93.19 87 MET A C 1
ATOM 693 O O . MET A 1 87 ? -4.573 -4.758 18.120 1.00 93.19 87 MET A O 1
ATOM 697 N N . ILE A 1 88 ? -5.477 -6.196 16.652 1.00 92.88 88 IL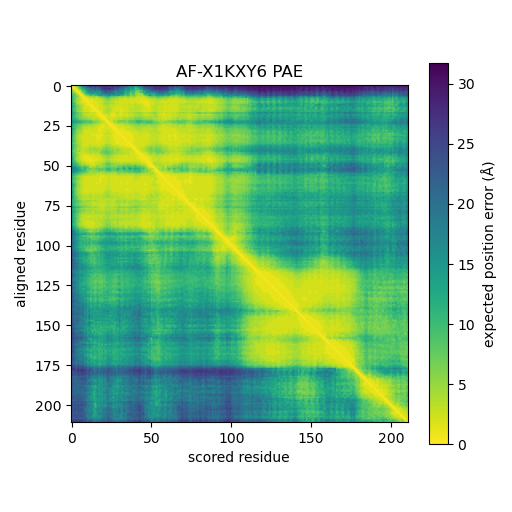E A N 1
ATOM 698 C CA . ILE A 1 88 ? -4.609 -7.326 16.984 1.00 92.88 88 ILE A CA 1
ATOM 699 C C . ILE A 1 88 ? -3.721 -7.614 15.777 1.00 92.88 88 ILE A C 1
ATOM 701 O O . ILE A 1 88 ? -4.210 -7.950 14.700 1.00 92.88 88 ILE A O 1
ATOM 705 N N . ARG A 1 89 ? -2.400 -7.527 15.959 1.00 89.81 89 ARG A N 1
ATOM 706 C CA . ARG A 1 89 ? -1.415 -7.857 14.923 1.00 89.81 89 ARG A CA 1
ATOM 707 C C . ARG A 1 89 ? -0.348 -8.783 15.487 1.00 89.81 89 ARG A C 1
ATOM 709 O O . ARG A 1 89 ? 0.341 -8.429 16.437 1.00 89.81 89 ARG A O 1
ATOM 716 N N . ARG A 1 90 ? -0.179 -9.957 14.877 1.00 87.88 90 ARG A N 1
ATOM 717 C CA . ARG A 1 90 ? 0.883 -10.913 15.226 1.00 87.88 90 ARG A CA 1
ATOM 718 C C . ARG A 1 90 ? 1.774 -11.146 14.011 1.00 87.88 90 ARG A C 1
ATOM 720 O O . ARG A 1 90 ? 1.293 -11.557 12.960 1.00 87.88 90 ARG A O 1
ATOM 727 N N . GLY A 1 91 ? 3.060 -10.834 14.147 1.00 85.69 91 GLY A N 1
ATOM 728 C CA . GLY A 1 91 ? 4.069 -11.121 13.126 1.00 85.69 91 GLY A CA 1
ATOM 729 C C . GLY A 1 91 ? 4.552 -12.571 13.194 1.00 85.69 91 GLY A C 1
ATOM 730 O O . GLY A 1 91 ? 4.416 -13.222 14.229 1.00 85.69 91 GLY A O 1
ATOM 731 N N . LYS A 1 92 ? 5.161 -13.061 12.106 1.00 84.19 92 LYS A N 1
ATOM 732 C CA . LYS A 1 92 ? 5.733 -14.420 12.039 1.00 84.19 92 LYS A CA 1
ATOM 733 C C . LYS A 1 92 ? 6.838 -14.648 13.072 1.00 84.19 92 LYS A C 1
ATOM 735 O O . LYS A 1 92 ? 6.928 -15.740 13.619 1.00 84.19 92 LYS A O 1
ATOM 740 N N . ASP A 1 93 ? 7.600 -13.606 13.398 1.00 79.88 93 ASP A N 1
ATOM 741 C CA . ASP A 1 93 ? 8.681 -13.665 14.392 1.00 79.88 93 ASP A CA 1
ATOM 742 C C . ASP A 1 93 ? 8.167 -13.942 15.816 1.00 79.88 93 ASP A C 1
ATOM 744 O O . ASP A 1 93 ? 8.893 -14.462 16.659 1.00 79.88 93 ASP A O 1
ATOM 748 N N . GLY A 1 94 ? 6.895 -13.623 16.085 1.00 80.81 94 GLY A N 1
ATOM 749 C CA . GLY A 1 94 ? 6.242 -13.886 17.367 1.00 80.81 94 GLY A CA 1
ATOM 750 C C . GLY A 1 94 ? 5.645 -15.290 17.493 1.00 80.81 94 GLY A C 1
ATOM 751 O O . GLY A 1 94 ? 5.106 -15.615 18.548 1.00 80.81 94 GLY A O 1
ATOM 752 N N . ILE A 1 95 ? 5.701 -16.115 16.442 1.00 87.00 95 ILE A N 1
ATOM 753 C CA . ILE A 1 95 ? 5.099 -17.451 16.430 1.00 87.00 95 ILE A CA 1
ATOM 754 C C . ILE A 1 95 ? 6.160 -18.477 16.831 1.00 87.00 95 ILE A C 1
ATOM 756 O O . ILE A 1 95 ? 7.102 -18.758 16.084 1.00 87.00 95 ILE A O 1
ATOM 760 N N . LYS A 1 96 ? 5.980 -19.036 18.027 1.00 89.44 96 LYS A N 1
ATOM 761 C CA . LYS A 1 96 ? 6.834 -20.067 18.615 1.00 89.44 96 LYS A CA 1
ATOM 762 C C . LYS A 1 96 ? 6.050 -21.364 18.792 1.00 89.44 96 LYS A C 1
ATOM 764 O O . LYS A 1 96 ? 4.836 -21.317 18.979 1.00 89.44 96 LYS A O 1
ATOM 769 N N . ASP A 1 97 ? 6.739 -22.493 18.692 1.00 89.31 97 ASP A N 1
ATOM 770 C CA . ASP A 1 97 ? 6.173 -23.801 19.010 1.00 89.31 97 ASP A CA 1
ATOM 771 C C . ASP A 1 97 ? 6.023 -23.995 20.531 1.00 89.31 97 ASP A C 1
ATOM 773 O O . ASP A 1 97 ? 6.373 -23.124 21.333 1.00 89.31 97 ASP A O 1
ATOM 777 N N . GLU A 1 98 ? 5.497 -25.152 20.931 1.00 92.56 98 GLU A N 1
ATOM 778 C CA . GLU A 1 98 ? 5.328 -25.559 22.334 1.00 92.56 98 GLU A CA 1
ATOM 779 C C . GLU A 1 98 ? 6.634 -25.559 23.149 1.00 92.56 98 GLU A C 1
ATOM 781 O O . GLU A 1 98 ? 6.598 -25.422 24.370 1.00 92.56 98 GLU A O 1
ATOM 786 N N . ASN A 1 99 ? 7.788 -25.633 22.479 1.00 91.19 99 ASN A N 1
ATOM 787 C CA . ASN A 1 99 ? 9.119 -25.617 23.083 1.00 91.19 99 ASN A CA 1
ATOM 788 C C . ASN A 1 99 ? 9.766 -24.217 23.050 1.00 91.19 99 ASN A C 1
ATOM 790 O O . ASN A 1 99 ? 10.932 -24.054 23.412 1.00 91.19 99 ASN A O 1
ATOM 794 N N . GLY A 1 100 ? 9.035 -23.189 22.604 1.00 88.50 100 GLY A N 1
ATOM 795 C CA . GLY A 1 100 ? 9.517 -21.811 22.520 1.00 88.50 100 GLY A CA 1
ATOM 796 C C . GLY A 1 100 ? 10.427 -21.521 21.320 1.00 88.50 100 GLY A C 1
ATOM 797 O O . GLY A 1 100 ? 11.001 -20.425 21.247 1.00 88.50 100 GLY A O 1
ATOM 798 N N . LYS A 1 101 ? 10.561 -22.451 20.367 1.00 88.44 101 LYS A N 1
ATOM 799 C CA . LYS A 1 101 ? 11.383 -22.284 19.164 1.00 88.44 101 LYS A CA 1
ATOM 800 C C . LYS A 1 101 ? 10.589 -21.564 18.065 1.00 88.44 101 LYS A C 1
ATOM 802 O O . LYS A 1 101 ? 9.407 -21.853 17.886 1.00 88.44 101 LYS A O 1
ATOM 807 N N . PRO A 1 102 ? 11.205 -20.638 17.301 1.00 88.62 102 PRO A N 1
ATOM 808 C CA . PRO A 1 102 ? 10.537 -19.996 16.172 1.00 88.62 102 PRO A CA 1
ATOM 809 C C . PRO A 1 102 ? 10.021 -21.027 15.165 1.00 88.62 102 PRO A C 1
ATOM 811 O O . PRO A 1 102 ? 10.781 -21.873 14.690 1.00 88.62 102 PRO A O 1
ATOM 814 N N . VAL A 1 103 ? 8.738 -20.922 14.812 1.00 91.00 103 VAL A N 1
ATOM 815 C CA . VAL A 1 103 ? 8.116 -21.782 13.790 1.00 91.00 103 VAL A CA 1
ATOM 816 C C . VAL A 1 103 ? 8.635 -21.427 12.394 1.00 91.00 103 VAL A C 1
ATOM 818 O O . VAL A 1 103 ? 8.772 -22.289 11.528 1.00 91.00 103 VAL A O 1
ATOM 821 N N . PHE A 1 104 ? 8.960 -20.153 12.172 1.00 88.19 104 PHE A N 1
ATOM 822 C CA . PHE A 1 104 ? 9.468 -19.654 10.899 1.00 88.19 104 PHE A CA 1
ATOM 823 C C . PHE A 1 104 ? 10.986 -19.468 10.947 1.00 88.19 104 PHE A C 1
ATOM 825 O O . PHE A 1 104 ? 11.537 -18.956 11.920 1.00 88.19 104 PHE A O 1
ATOM 832 N N . LYS A 1 105 ? 11.668 -19.854 9.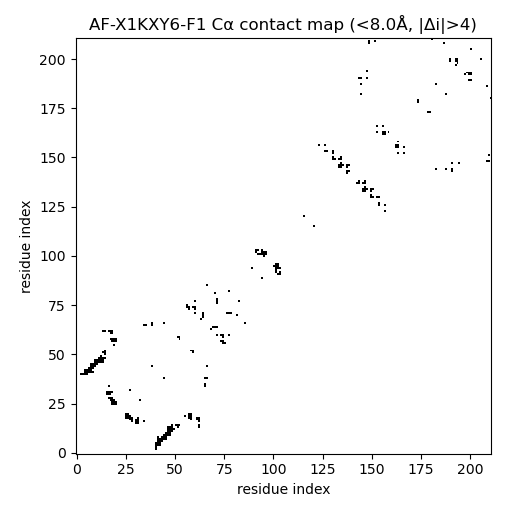862 1.00 86.06 105 LYS A N 1
ATOM 833 C CA . LYS A 1 105 ? 13.093 -19.561 9.676 1.00 86.06 105 LYS A CA 1
ATOM 834 C C . LYS A 1 105 ? 13.284 -18.058 9.452 1.00 86.06 105 LYS A C 1
ATOM 836 O O . LYS A 1 105 ? 12.490 -17.433 8.748 1.00 86.06 105 LYS A O 1
ATOM 841 N N . GLY A 1 106 ? 14.363 -17.503 10.004 1.00 82.75 106 GLY A N 1
ATOM 842 C CA . GLY A 1 106 ? 14.775 -16.130 9.722 1.00 82.75 106 GLY A CA 1
ATOM 843 C C . GLY A 1 106 ? 14.963 -15.891 8.221 1.00 82.75 106 GLY A C 1
ATOM 844 O O . GLY A 1 106 ? 15.409 -16.775 7.484 1.00 82.75 106 GLY A O 1
ATOM 845 N N . ARG A 1 107 ? 14.592 -14.694 7.764 1.00 84.25 107 ARG A N 1
ATOM 846 C CA . ARG A 1 107 ? 14.757 -14.272 6.373 1.00 84.25 107 ARG A CA 1
ATOM 847 C C . ARG A 1 107 ? 16.098 -13.562 6.215 1.00 84.25 107 ARG A C 1
ATOM 849 O O . ARG A 1 107 ? 16.276 -12.474 6.747 1.00 84.25 107 ARG A O 1
ATOM 856 N N . GLU A 1 108 ? 16.992 -14.135 5.421 1.00 88.62 108 GLU A N 1
ATOM 857 C CA . GLU A 1 108 ? 18.190 -13.446 4.938 1.00 88.62 108 GLU A CA 1
ATOM 858 C C . GLU A 1 108 ? 17.885 -12.836 3.568 1.00 88.62 108 GLU A C 1
ATOM 860 O O . GLU A 1 108 ? 17.439 -13.528 2.651 1.00 88.62 108 GLU A O 1
ATOM 865 N N . VAL A 1 109 ? 18.057 -11.520 3.439 1.00 90.38 109 VAL A N 1
ATOM 866 C CA . VAL A 1 109 ? 17.840 -10.799 2.179 1.00 90.38 109 VAL A CA 1
ATOM 867 C C . VAL A 1 109 ? 19.180 -10.280 1.694 1.00 90.38 109 VAL A C 1
ATOM 869 O O . VAL A 1 109 ? 19.822 -9.492 2.381 1.00 90.38 109 VAL A O 1
ATOM 872 N N . MET A 1 110 ? 19.580 -10.705 0.499 1.00 93.25 110 MET A N 1
ATOM 873 C CA . MET A 1 110 ? 20.770 -10.204 -0.179 1.00 93.25 110 MET A CA 1
ATOM 874 C C . MET A 1 110 ? 20.351 -9.506 -1.468 1.00 93.25 110 MET A C 1
ATOM 876 O O . MET A 1 110 ? 19.698 -10.106 -2.323 1.00 93.25 110 MET A O 1
ATOM 880 N N . THR A 1 111 ? 20.731 -8.240 -1.609 1.00 92.88 111 THR A N 1
ATOM 881 C CA . THR A 1 111 ? 20.578 -7.507 -2.867 1.00 92.88 111 THR A CA 1
ATOM 882 C C . THR A 1 111 ? 21.779 -7.817 -3.744 1.00 92.88 111 THR A C 1
ATOM 884 O O . THR A 1 111 ? 22.903 -7.462 -3.396 1.00 92.88 111 THR A O 1
ATOM 887 N N . ILE A 1 112 ? 21.546 -8.477 -4.877 1.00 93.50 112 ILE A N 1
ATOM 888 C CA . ILE A 1 112 ? 22.594 -8.759 -5.858 1.00 93.50 112 ILE A CA 1
ATOM 889 C C . ILE A 1 112 ? 22.603 -7.606 -6.868 1.00 93.50 112 ILE A C 1
ATOM 891 O O . ILE A 1 112 ? 21.637 -7.470 -7.623 1.00 93.50 112 ILE A O 1
ATOM 895 N N . PRO A 1 113 ? 23.643 -6.755 -6.888 1.00 90.75 113 PRO A N 1
ATOM 896 C CA . PRO A 1 113 ? 23.750 -5.718 -7.900 1.00 90.75 113 PRO A CA 1
ATOM 897 C C . PRO A 1 113 ? 24.016 -6.362 -9.264 1.00 90.75 113 PRO A C 1
ATOM 899 O O . PRO A 1 113 ? 24.881 -7.227 -9.399 1.00 90.75 113 PRO A O 1
ATOM 902 N N . ILE A 1 114 ? 23.280 -5.918 -10.278 1.00 87.12 114 ILE A N 1
ATOM 903 C CA . ILE A 1 114 ? 23.484 -6.305 -11.673 1.00 87.12 114 ILE A CA 1
ATOM 904 C C . ILE A 1 114 ? 23.790 -5.056 -12.489 1.00 87.12 114 ILE A C 1
ATOM 906 O O . ILE A 1 114 ? 23.191 -4.004 -12.275 1.00 87.12 114 ILE A O 1
ATOM 910 N N . ASN A 1 115 ? 24.726 -5.181 -13.424 1.00 89.00 115 ASN A N 1
ATOM 911 C CA . ASN A 1 115 ? 25.056 -4.122 -14.367 1.00 89.00 115 ASN A CA 1
ATOM 912 C C . ASN A 1 115 ? 24.525 -4.512 -15.740 1.00 89.00 115 ASN A C 1
ATOM 914 O O . ASN A 1 115 ? 24.677 -5.662 -16.151 1.00 89.00 115 ASN A O 1
ATOM 918 N N . PHE A 1 116 ? 23.941 -3.554 -16.453 1.00 87.94 116 PHE A N 1
ATOM 919 C CA . PHE A 1 116 ? 23.569 -3.767 -17.843 1.00 87.94 116 PHE A CA 1
ATOM 920 C C . PHE A 1 116 ? 24.806 -3.828 -18.732 1.00 87.94 116 PHE A C 1
ATOM 922 O O . PHE A 1 116 ? 25.765 -3.067 -18.574 1.00 87.94 116 PHE A O 1
ATOM 929 N N . THR A 1 117 ? 24.750 -4.717 -19.714 1.00 93.44 117 THR A N 1
ATOM 930 C CA . THR A 1 117 ? 25.639 -4.683 -20.873 1.00 93.44 117 THR A CA 1
ATOM 931 C C . THR A 1 117 ? 25.419 -3.398 -21.679 1.00 93.44 117 THR A C 1
ATOM 933 O O . THR A 1 117 ? 24.447 -2.653 -21.485 1.00 93.44 117 THR A O 1
ATOM 936 N N . LYS A 1 118 ? 26.328 -3.112 -22.616 1.00 95.69 118 LYS A N 1
ATOM 937 C CA . LYS A 1 118 ? 26.196 -1.945 -23.500 1.00 95.69 118 LYS A CA 1
ATOM 938 C C . LYS A 1 118 ? 24.916 -2.040 -24.332 1.00 95.69 118 LYS A C 1
ATOM 940 O O . LYS A 1 118 ? 24.181 -1.064 -24.445 1.00 95.69 118 LYS A O 1
ATOM 945 N N . GLU A 1 119 ? 24.626 -3.222 -24.859 1.00 93.44 119 GLU A N 1
ATOM 946 C CA . GLU A 1 119 ? 23.464 -3.520 -25.692 1.00 93.44 119 GLU A CA 1
ATOM 947 C C . GLU A 1 119 ? 22.157 -3.371 -24.902 1.00 93.44 119 GLU A C 1
ATOM 949 O O . GLU A 1 119 ? 21.211 -2.742 -25.379 1.00 93.44 119 GLU A O 1
ATOM 954 N N . GLU A 1 120 ? 22.113 -3.881 -23.667 1.00 90.88 120 GLU A N 1
ATOM 955 C CA . GLU A 1 120 ? 20.962 -3.714 -22.770 1.00 90.88 120 GLU A CA 1
ATOM 956 C C . GLU A 1 120 ? 20.740 -2.251 -22.394 1.00 90.88 120 GLU A C 1
ATOM 958 O O . GLU A 1 120 ? 19.597 -1.800 -22.365 1.00 90.88 120 GLU A O 1
ATOM 963 N N . THR A 1 121 ? 21.813 -1.490 -22.173 1.00 92.56 121 THR A N 1
ATOM 964 C CA . THR A 1 121 ? 21.731 -0.051 -21.883 1.00 92.56 121 THR A CA 1
ATOM 965 C C . THR A 1 121 ? 21.151 0.717 -23.071 1.00 92.56 121 THR A C 1
ATOM 967 O O . THR A 1 121 ? 20.276 1.565 -22.900 1.00 92.56 121 THR A O 1
ATOM 970 N N . ILE A 1 122 ? 21.593 0.397 -24.291 1.00 94.69 122 ILE A N 1
ATOM 971 C CA . ILE A 1 122 ? 21.056 0.994 -25.521 1.00 94.69 122 ILE A CA 1
ATOM 972 C C . ILE A 1 122 ? 19.564 0.676 -25.659 1.00 94.69 122 ILE A C 1
ATOM 974 O O . ILE A 1 122 ? 18.766 1.581 -25.905 1.00 94.69 122 ILE A O 1
ATOM 978 N N . LEU A 1 123 ? 19.173 -0.588 -25.461 1.00 91.81 123 LEU A N 1
ATOM 979 C CA . LEU A 1 123 ? 17.770 -1.001 -25.512 1.00 91.81 123 LEU A CA 1
ATOM 980 C C . LEU A 1 123 ? 16.933 -0.293 -24.438 1.00 91.81 123 LEU A C 1
ATOM 982 O O . LEU A 1 123 ? 15.854 0.213 -24.745 1.00 91.81 123 LEU A O 1
ATOM 986 N N . TYR A 1 124 ? 17.432 -0.233 -23.200 1.00 91.38 124 TYR A N 1
ATOM 987 C CA . TYR A 1 124 ? 16.790 0.452 -22.078 1.00 91.38 124 TYR A CA 1
ATOM 988 C C . TYR A 1 124 ? 16.499 1.909 -22.421 1.00 91.38 124 TYR A C 1
ATOM 990 O O . TYR A 1 124 ? 15.356 2.355 -22.297 1.00 91.38 124 TYR A O 1
ATOM 998 N N . ASN A 1 125 ? 17.511 2.634 -22.899 1.00 93.69 125 ASN A N 1
ATOM 999 C CA . ASN A 1 125 ? 17.377 4.044 -23.242 1.00 93.69 125 ASN A CA 1
ATOM 1000 C C . ASN A 1 125 ? 16.399 4.236 -24.406 1.00 93.69 125 ASN A C 1
ATOM 1002 O O . ASN A 1 125 ? 15.475 5.034 -24.293 1.00 93.69 125 ASN A O 1
ATOM 1006 N N . ALA A 1 126 ? 16.506 3.435 -25.471 1.00 94.19 126 ALA A N 1
ATOM 1007 C CA . ALA A 1 126 ? 15.610 3.530 -26.624 1.00 94.19 126 ALA A CA 1
ATOM 1008 C C . ALA A 1 126 ? 14.133 3.282 -26.260 1.00 94.19 126 ALA A C 1
ATOM 1010 O O . ALA A 1 126 ? 13.243 4.002 -26.723 1.00 94.19 126 ALA A O 1
ATOM 1011 N N . VAL A 1 127 ? 13.859 2.281 -25.415 1.00 92.12 127 VAL A N 1
ATOM 1012 C CA . VAL A 1 127 ? 12.500 1.996 -24.924 1.00 92.12 127 VAL A CA 1
ATOM 1013 C C . VAL A 1 127 ? 12.013 3.118 -24.010 1.00 92.12 127 VAL A C 1
ATOM 1015 O O . VAL A 1 127 ? 10.886 3.583 -24.178 1.00 92.12 127 VAL A O 1
ATOM 1018 N N . THR A 1 128 ? 12.862 3.590 -23.097 1.00 93.06 128 THR A N 1
ATOM 1019 C CA . THR A 1 128 ? 12.526 4.666 -22.155 1.00 93.06 128 THR A CA 1
ATOM 1020 C C . THR A 1 128 ? 12.209 5.970 -22.887 1.00 93.06 128 THR A C 1
ATOM 1022 O O . THR A 1 128 ? 11.208 6.619 -22.578 1.00 93.06 128 THR A O 1
ATOM 1025 N N . ASP A 1 129 ? 12.990 6.324 -23.908 1.00 94.88 129 ASP A N 1
ATOM 1026 C CA . ASP A 1 129 ? 12.766 7.506 -24.743 1.00 94.88 129 ASP A CA 1
ATOM 1027 C C . ASP A 1 129 ? 11.453 7.404 -25.521 1.00 94.88 129 ASP A C 1
ATOM 1029 O O . ASP A 1 129 ? 10.682 8.367 -25.599 1.00 94.88 129 ASP A O 1
ATOM 1033 N N . TYR A 1 130 ? 11.171 6.228 -26.088 1.00 91.56 130 TYR A N 1
ATOM 1034 C CA . TYR A 1 130 ? 9.917 5.961 -26.786 1.00 91.56 130 TYR A CA 1
ATOM 1035 C C . TYR A 1 130 ? 8.709 6.107 -25.852 1.00 91.56 130 TYR A C 1
ATOM 1037 O O . TYR A 1 130 ? 7.792 6.883 -26.136 1.00 91.56 130 TYR A O 1
ATOM 1045 N N . VAL A 1 131 ? 8.731 5.396 -24.723 1.00 90.94 131 VAL A N 1
ATOM 1046 C CA . VAL A 1 131 ? 7.683 5.412 -23.696 1.00 90.94 131 VAL A CA 1
ATOM 1047 C C . VAL A 1 131 ? 7.443 6.835 -23.205 1.00 90.94 131 VAL A C 1
ATOM 1049 O O . VAL A 1 131 ? 6.300 7.288 -23.195 1.00 90.94 131 VAL A O 1
ATOM 1052 N N . SER A 1 132 ? 8.506 7.559 -22.849 1.00 90.50 132 SER A N 1
ATOM 1053 C CA . SER A 1 132 ? 8.415 8.907 -22.279 1.00 90.50 132 SER A CA 1
ATOM 1054 C C . SER A 1 132 ? 7.789 9.895 -23.259 1.00 90.50 132 SER A C 1
ATOM 1056 O O . SER A 1 132 ? 6.906 10.672 -22.889 1.00 90.50 132 SER A O 1
ATOM 1058 N N . ARG A 1 133 ? 8.187 9.839 -24.535 1.00 91.81 133 ARG A N 1
ATOM 1059 C CA . ARG A 1 133 ? 7.639 10.711 -25.581 1.00 91.81 133 ARG A CA 1
ATOM 1060 C C . ARG A 1 133 ? 6.142 10.488 -25.770 1.00 91.81 133 ARG A C 1
ATOM 1062 O O . ARG A 1 133 ? 5.370 11.445 -25.738 1.00 91.81 133 ARG A O 1
ATOM 1069 N N . ILE A 1 134 ? 5.723 9.232 -25.929 1.00 87.38 134 ILE A N 1
ATOM 1070 C CA . ILE A 1 134 ? 4.311 8.891 -26.148 1.00 87.38 134 ILE A CA 1
ATOM 1071 C C . ILE A 1 134 ? 3.480 9.151 -24.889 1.00 87.38 134 ILE A C 1
ATOM 1073 O O . ILE A 1 134 ? 2.365 9.656 -24.995 1.00 87.38 134 ILE A O 1
ATOM 1077 N N . TYR A 1 135 ? 4.022 8.877 -23.702 1.00 86.94 135 TYR A N 1
ATOM 1078 C CA . TYR A 1 135 ? 3.373 9.191 -22.432 1.00 86.94 135 TYR A CA 1
ATOM 1079 C C . TYR A 1 135 ? 3.096 10.692 -22.293 1.00 86.94 135 TYR A C 1
ATOM 1081 O O . TYR A 1 135 ? 1.984 11.080 -21.937 1.00 86.94 135 TYR A O 1
ATOM 1089 N N . ASN A 1 136 ? 4.070 11.544 -22.625 1.00 86.06 136 ASN A N 1
ATOM 1090 C CA . ASN A 1 136 ? 3.912 12.996 -22.552 1.00 86.06 136 ASN A CA 1
ATOM 1091 C C . ASN A 1 136 ? 2.875 13.523 -23.554 1.00 86.06 136 ASN A C 1
ATOM 1093 O O . ASN A 1 136 ? 2.057 14.366 -23.186 1.00 86.06 136 ASN A O 1
ATOM 1097 N N . ILE A 1 137 ? 2.844 12.980 -24.777 1.00 88.19 137 ILE A N 1
ATOM 1098 C CA . ILE A 1 137 ? 1.789 13.284 -25.759 1.00 88.19 137 ILE A CA 1
ATOM 1099 C C . ILE A 1 137 ? 0.425 12.838 -25.221 1.00 88.19 137 ILE A C 1
ATOM 1101 O O . ILE A 1 137 ? -0.526 13.610 -25.207 1.00 88.19 137 ILE A O 1
ATOM 1105 N N . ALA A 1 138 ? 0.320 11.608 -24.717 1.00 85.00 138 ALA A N 1
ATOM 1106 C CA . ALA A 1 138 ? -0.920 11.082 -24.157 1.00 85.00 138 ALA A CA 1
ATOM 1107 C C . ALA A 1 138 ? -1.418 11.924 -22.972 1.00 85.00 138 ALA A C 1
ATOM 1109 O O . ALA A 1 138 ? -2.616 12.171 -22.842 1.00 85.00 138 ALA A O 1
ATOM 1110 N N . LYS A 1 139 ? -0.499 12.412 -22.133 1.00 82.12 139 LYS A N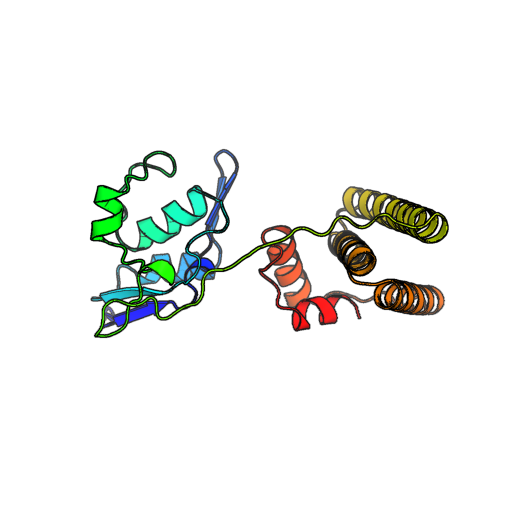 1
ATOM 1111 C CA . LYS A 1 139 ? -0.798 13.311 -21.018 1.00 82.12 139 LYS A CA 1
ATOM 1112 C C . LYS A 1 139 ? -1.323 14.665 -21.503 1.00 82.12 139 LYS A C 1
ATOM 1114 O O . LYS A 1 139 ? -2.294 15.146 -20.922 1.00 82.12 139 LYS A O 1
ATOM 1119 N N . SER A 1 140 ? -0.745 15.255 -22.556 1.00 83.12 140 SER A N 1
ATOM 1120 C CA . SER A 1 140 ? -1.193 16.556 -23.082 1.00 83.12 140 SER A CA 1
ATOM 1121 C C . SER A 1 140 ? -2.590 16.497 -23.704 1.00 83.12 140 SER A C 1
ATOM 1123 O O . SER A 1 140 ? -3.363 17.437 -23.544 1.00 83.12 140 SER A O 1
ATOM 1125 N N . VAL A 1 141 ? -2.961 15.369 -24.319 1.00 87.31 141 VAL A N 1
ATOM 1126 C CA . VAL A 1 141 ? -4.316 15.138 -24.858 1.00 87.31 141 VAL A CA 1
ATOM 1127 C C . VAL A 1 141 ? -5.265 14.445 -23.864 1.00 87.31 141 VAL A C 1
ATOM 1129 O O . VAL A 1 141 ? -6.345 13.997 -24.243 1.00 87.31 141 VAL A O 1
ATOM 1132 N N . ASN A 1 142 ? -4.871 14.321 -22.588 1.00 80.88 142 ASN A N 1
ATOM 1133 C CA . ASN A 1 142 ? -5.620 13.651 -21.512 1.00 80.88 142 ASN A CA 1
ATOM 1134 C C . ASN A 1 142 ? -6.068 12.205 -21.850 1.00 80.88 142 ASN A C 1
ATOM 1136 O O . ASN A 1 142 ? -7.063 11.696 -21.325 1.00 80.88 142 ASN A O 1
ATOM 1140 N N . ASN A 1 143 ? -5.311 11.510 -22.704 1.00 78.06 143 ASN A N 1
ATOM 1141 C CA . ASN A 1 143 ? -5.542 10.121 -23.082 1.00 78.06 143 ASN A CA 1
ATOM 1142 C C . ASN A 1 143 ? -4.837 9.168 -22.106 1.00 78.06 143 ASN A C 1
ATOM 1144 O O . ASN A 1 143 ? -3.745 8.648 -22.342 1.00 78.06 143 ASN A O 1
ATOM 1148 N N . ARG A 1 144 ? -5.501 8.920 -20.977 1.00 76.50 144 ARG A N 1
ATOM 1149 C CA . ARG A 1 144 ? -4.974 8.077 -19.891 1.00 76.50 144 ARG A CA 1
ATOM 1150 C C . ARG A 1 144 ? -4.718 6.628 -20.307 1.00 76.50 144 ARG A C 1
ATOM 1152 O O . ARG A 1 144 ? -3.842 5.997 -19.729 1.00 76.50 144 ARG A O 1
ATOM 1159 N N . ALA A 1 145 ? -5.457 6.116 -21.292 1.00 77.94 145 ALA A N 1
ATOM 1160 C CA . ALA A 1 145 ? -5.318 4.745 -21.778 1.00 77.94 145 ALA A CA 1
ATOM 1161 C C . ALA A 1 145 ? -3.946 4.521 -22.415 1.00 77.94 145 ALA A C 1
ATOM 1163 O O . ALA A 1 145 ? -3.223 3.597 -22.052 1.00 77.94 145 ALA A O 1
ATOM 1164 N N . VAL A 1 146 ? -3.554 5.431 -23.310 1.00 80.69 146 VAL A N 1
ATOM 1165 C CA . VAL A 1 146 ? -2.244 5.380 -23.965 1.00 80.69 146 VAL A CA 1
ATOM 1166 C C . VAL A 1 146 ? -1.128 5.603 -22.949 1.00 80.69 146 VAL A C 1
ATOM 1168 O O . VAL A 1 146 ? -0.145 4.867 -22.959 1.00 80.69 146 VAL A O 1
ATOM 1171 N N . GLY A 1 147 ? -1.290 6.564 -22.032 1.00 81.50 147 GLY A N 1
ATOM 1172 C CA . GLY A 1 147 ? -0.313 6.791 -20.963 1.00 81.50 147 GLY A CA 1
ATOM 1173 C C . GLY A 1 147 ? -0.083 5.539 -20.107 1.00 81.50 147 GLY A C 1
ATOM 1174 O O . GLY A 1 147 ? 1.054 5.173 -19.820 1.00 81.50 147 GLY A O 1
ATOM 1175 N N . PHE A 1 148 ? -1.150 4.824 -19.767 1.00 80.31 148 PHE A N 1
ATOM 1176 C CA . PHE A 1 148 ? -1.056 3.572 -19.025 1.00 80.31 148 PHE A CA 1
ATOM 1177 C C . PHE A 1 148 ? -0.385 2.444 -19.808 1.00 80.31 148 PHE A C 1
ATOM 1179 O O . PHE A 1 148 ? 0.502 1.789 -19.264 1.00 80.31 148 PHE A O 1
ATOM 1186 N N . ALA A 1 149 ? -0.722 2.264 -21.087 1.00 83.38 149 ALA A N 1
ATOM 1187 C CA . ALA A 1 149 ? -0.041 1.288 -21.936 1.00 83.38 149 ALA A CA 1
ATOM 1188 C C . ALA A 1 149 ? 1.478 1.542 -21.991 1.00 83.38 149 ALA A C 1
ATOM 1190 O O . ALA A 1 149 ? 2.268 0.600 -21.989 1.00 83.38 149 ALA A O 1
ATOM 1191 N N . MET A 1 150 ? 1.904 2.811 -21.987 1.00 86.88 150 MET A N 1
ATOM 1192 C CA . MET A 1 150 ? 3.326 3.172 -21.942 1.00 86.88 150 MET A CA 1
ATOM 1193 C C . MET A 1 150 ? 3.976 2.820 -20.593 1.00 86.88 150 MET A C 1
ATOM 1195 O O . MET A 1 150 ? 5.083 2.285 -20.580 1.00 86.88 150 MET A O 1
ATOM 1199 N N . ILE A 1 151 ? 3.283 3.023 -19.466 1.00 85.00 151 ILE A N 1
ATOM 1200 C CA . ILE A 1 151 ? 3.761 2.578 -18.142 1.00 85.00 151 ILE A CA 1
ATOM 1201 C C . ILE A 1 151 ? 3.937 1.053 -18.105 1.00 85.00 151 ILE A C 1
ATOM 1203 O O . ILE A 1 151 ? 4.951 0.564 -17.603 1.00 85.00 151 ILE A O 1
ATOM 1207 N N . LEU A 1 152 ? 2.972 0.296 -18.636 1.00 84.44 152 LEU A N 1
ATOM 1208 C CA . LEU A 1 152 ? 3.066 -1.164 -18.710 1.00 84.44 152 LEU A CA 1
ATOM 1209 C C . LEU A 1 152 ? 4.254 -1.602 -19.571 1.00 84.44 152 LEU A C 1
ATOM 1211 O O . LEU A 1 152 ? 5.033 -2.457 -19.151 1.00 84.44 152 LEU A O 1
ATOM 1215 N N . LEU A 1 153 ? 4.452 -0.958 -20.726 1.00 86.62 153 LEU A N 1
ATOM 1216 C CA . LEU A 1 153 ? 5.585 -1.236 -21.606 1.00 86.62 153 LEU A CA 1
ATOM 1217 C C . LEU A 1 153 ? 6.931 -1.024 -20.884 1.00 86.62 153 LEU A C 1
ATOM 1219 O O . LEU A 1 153 ? 7.809 -1.882 -20.977 1.00 86.62 153 LEU A O 1
ATOM 1223 N N . GLN A 1 154 ? 7.067 0.046 -20.091 1.00 89.00 154 GLN A N 1
ATOM 1224 C CA . GLN A 1 154 ? 8.262 0.277 -19.267 1.00 89.00 154 GLN A CA 1
ATOM 1225 C C . GLN A 1 154 ? 8.451 -0.807 -18.199 1.00 89.00 154 GLN A C 1
ATOM 1227 O O . GLN A 1 154 ? 9.557 -1.306 -18.012 1.00 89.00 154 GLN A O 1
ATOM 1232 N N . LYS A 1 155 ? 7.382 -1.221 -17.506 1.00 87.00 155 LYS A N 1
ATOM 1233 C CA . LYS A 1 155 ? 7.467 -2.295 -16.501 1.00 87.00 155 LYS A CA 1
ATOM 1234 C C . LYS A 1 155 ? 7.930 -3.621 -17.116 1.00 87.00 155 LYS A C 1
ATOM 1236 O O . LYS A 1 155 ? 8.730 -4.329 -16.509 1.00 87.00 155 LYS A O 1
ATOM 1241 N N . ARG A 1 156 ? 7.476 -3.951 -18.331 1.00 86.19 156 ARG A N 1
ATOM 1242 C CA . ARG A 1 156 ? 7.889 -5.172 -19.050 1.00 86.19 156 ARG A CA 1
ATOM 1243 C C . ARG A 1 156 ? 9.368 -5.155 -19.431 1.00 86.19 156 ARG A C 1
ATOM 1245 O O . ARG A 1 156 ? 10.004 -6.205 -19.380 1.00 86.19 156 ARG A O 1
ATOM 1252 N N . MET A 1 157 ? 9.913 -3.979 -19.747 1.00 87.00 157 MET A N 1
ATOM 1253 C CA . MET A 1 157 ? 11.341 -3.785 -20.015 1.00 87.00 157 MET A CA 1
ATOM 1254 C C . MET A 1 157 ? 12.211 -4.229 -18.831 1.00 87.00 157 MET A C 1
ATOM 1256 O O . MET A 1 157 ? 13.186 -4.947 -19.031 1.00 87.00 157 MET A O 1
ATOM 1260 N N . VAL A 1 158 ? 11.790 -3.909 -17.605 1.00 83.81 158 VAL A N 1
ATOM 1261 C CA . VAL A 1 158 ? 12.501 -4.293 -16.372 1.00 83.81 158 VAL A CA 1
ATOM 1262 C C . VAL A 1 158 ? 12.227 -5.752 -15.965 1.00 83.81 158 VAL A C 1
ATOM 1264 O O . VAL A 1 158 ? 12.963 -6.323 -15.169 1.00 83.81 158 VAL A O 1
ATOM 1267 N N . SER A 1 159 ? 11.187 -6.385 -16.520 1.00 84.81 159 SER A N 1
ATOM 1268 C CA . SER A 1 159 ? 10.815 -7.769 -16.197 1.00 84.81 159 SER A CA 1
ATOM 1269 C C . SER A 1 159 ? 11.634 -8.807 -16.971 1.00 84.81 159 SER A C 1
ATOM 1271 O O . SER A 1 159 ? 12.115 -9.763 -16.369 1.00 84.81 159 SER A O 1
ATOM 1273 N N . SER A 1 160 ? 11.780 -8.659 -18.294 1.00 86.06 160 SER A N 1
ATOM 1274 C CA . SER A 1 160 ? 12.718 -9.455 -19.103 1.00 86.06 160 SER A CA 1
ATOM 1275 C C . SER A 1 160 ? 12.847 -8.920 -20.533 1.00 86.06 160 SER A C 1
ATOM 1277 O O . SER A 1 160 ? 11.907 -8.356 -21.099 1.00 86.06 160 SER A O 1
ATOM 1279 N N . ILE A 1 161 ? 13.980 -9.218 -21.178 1.00 87.12 161 ILE A N 1
ATOM 1280 C CA . ILE A 1 161 ? 14.220 -8.916 -22.602 1.00 87.12 161 ILE A CA 1
ATOM 1281 C C . ILE A 1 161 ? 13.180 -9.608 -23.503 1.00 87.12 161 ILE A C 1
ATOM 1283 O O . ILE A 1 161 ? 12.701 -9.034 -24.484 1.00 87.12 161 ILE A O 1
ATOM 1287 N N . ALA A 1 162 ? 12.792 -10.842 -23.169 1.00 86.56 162 ALA A N 1
ATOM 1288 C CA . ALA A 1 162 ? 11.785 -11.583 -23.922 1.00 86.56 162 ALA A CA 1
ATOM 1289 C C . ALA A 1 162 ? 10.400 -10.917 -23.844 1.00 86.56 162 ALA A C 1
ATOM 1291 O O . ALA A 1 162 ? 9.720 -10.818 -24.871 1.00 86.56 162 ALA A O 1
ATOM 1292 N N . ALA A 1 163 ? 10.017 -10.421 -22.661 1.00 87.38 163 ALA A N 1
ATOM 1293 C CA . ALA A 1 163 ? 8.748 -9.735 -22.446 1.00 87.38 163 ALA A CA 1
ATOM 1294 C C . ALA A 1 163 ? 8.666 -8.445 -23.270 1.00 87.38 163 ALA A C 1
ATOM 1296 O O . ALA A 1 163 ? 7.740 -8.299 -24.067 1.00 87.38 163 ALA A O 1
ATOM 1297 N N . ILE A 1 164 ? 9.664 -7.557 -23.168 1.00 89.19 164 ILE A N 1
ATOM 1298 C CA . ILE A 1 164 ? 9.649 -6.297 -23.928 1.00 89.19 164 ILE A CA 1
ATOM 1299 C C . ILE A 1 164 ? 9.673 -6.532 -25.438 1.00 89.19 164 ILE A C 1
ATOM 1301 O O . ILE A 1 164 ? 8.953 -5.864 -26.179 1.00 89.19 164 ILE A O 1
ATOM 1305 N N . ARG A 1 165 ? 10.416 -7.540 -25.908 1.00 90.06 165 ARG A N 1
ATOM 1306 C CA . ARG A 1 165 ? 10.422 -7.922 -27.325 1.00 90.06 165 ARG A CA 1
ATOM 1307 C C . ARG A 1 165 ? 9.031 -8.335 -27.808 1.00 90.06 165 ARG A C 1
ATOM 1309 O O . ARG A 1 165 ? 8.629 -7.927 -28.896 1.00 90.06 165 ARG A O 1
ATOM 1316 N N . SER A 1 166 ? 8.310 -9.139 -27.026 1.00 89.06 166 SER A N 1
ATOM 1317 C CA . SER A 1 166 ? 6.939 -9.555 -27.353 1.00 89.06 166 SER A CA 1
ATOM 1318 C C . SER A 1 166 ? 5.988 -8.354 -27.388 1.00 89.06 166 SER A C 1
ATOM 1320 O O . SER A 1 166 ? 5.290 -8.145 -28.381 1.00 89.06 166 SER A O 1
ATOM 1322 N N . SER A 1 167 ? 6.037 -7.493 -26.366 1.00 88.94 167 SER A N 1
ATOM 1323 C CA . SER A 1 167 ? 5.198 -6.293 -26.283 1.00 88.94 167 SER A CA 1
ATOM 1324 C C . SER A 1 167 ? 5.432 -5.330 -27.453 1.00 88.94 167 SER A C 1
ATOM 1326 O O . SER A 1 167 ? 4.472 -4.838 -28.045 1.00 88.94 167 SER A O 1
ATOM 1328 N N . LEU A 1 168 ? 6.692 -5.097 -27.841 1.00 89.56 168 LEU A N 1
ATOM 1329 C CA . LEU A 1 168 ? 7.031 -4.253 -28.991 1.00 89.56 168 LEU A CA 1
ATOM 1330 C C . LEU A 1 168 ? 6.539 -4.857 -30.314 1.00 89.56 168 LEU A C 1
ATOM 1332 O O . LEU A 1 168 ? 6.000 -4.127 -31.146 1.00 89.56 168 LEU A O 1
ATOM 1336 N N . LYS A 1 169 ? 6.662 -6.179 -30.502 1.00 90.44 169 LYS A N 1
ATOM 1337 C CA . LYS A 1 169 ? 6.139 -6.872 -31.693 1.00 90.44 169 LYS A CA 1
ATOM 1338 C C . LYS A 1 169 ? 4.619 -6.765 -31.802 1.00 90.44 169 LYS A C 1
ATOM 1340 O O . LYS A 1 169 ? 4.118 -6.415 -32.869 1.00 90.44 169 LYS A O 1
ATOM 1345 N N . ASN A 1 170 ? 3.896 -7.023 -30.714 1.00 86.69 170 ASN A N 1
ATOM 1346 C CA . ASN A 1 170 ? 2.434 -6.923 -30.690 1.00 86.69 170 ASN A CA 1
ATOM 1347 C C . ASN A 1 170 ? 1.980 -5.494 -30.992 1.00 86.69 170 ASN A C 1
ATOM 1349 O O . ASN A 1 170 ? 1.109 -5.274 -31.834 1.00 86.69 170 ASN A O 1
ATOM 1353 N N . ARG A 1 171 ? 2.643 -4.509 -30.379 1.00 85.12 171 ARG A N 1
ATOM 1354 C CA . ARG A 1 171 ? 2.378 -3.096 -30.639 1.00 85.12 171 ARG A CA 1
ATOM 1355 C C . ARG A 1 171 ? 2.620 -2.717 -32.098 1.00 85.12 171 ARG A C 1
ATOM 1357 O O . ARG A 1 171 ? 1.773 -2.051 -32.684 1.00 85.12 171 ARG A O 1
ATOM 1364 N N . LEU A 1 172 ? 3.734 -3.150 -32.688 1.00 88.19 172 LEU A N 1
ATOM 1365 C CA . LEU A 1 172 ? 4.028 -2.914 -34.102 1.00 88.19 172 LEU A CA 1
ATOM 1366 C C . LEU A 1 172 ? 2.956 -3.539 -35.008 1.00 88.19 172 LEU A C 1
ATOM 1368 O O . LEU A 1 172 ? 2.454 -2.863 -35.899 1.00 88.19 172 LEU A O 1
ATOM 1372 N N . SER A 1 173 ? 2.554 -4.786 -34.739 1.00 87.81 173 SER A N 1
ATOM 1373 C CA . SER A 1 173 ? 1.447 -5.455 -35.443 1.00 87.81 173 SER A CA 1
ATOM 1374 C C . SER A 1 173 ? 0.159 -4.630 -35.395 1.00 87.81 173 SER A C 1
ATOM 1376 O O . SER A 1 173 ? -0.480 -4.434 -36.425 1.00 87.81 173 SER A O 1
ATOM 1378 N N . ASN A 1 174 ? -0.221 -4.128 -34.218 1.00 84.12 174 ASN A N 1
ATOM 1379 C CA . ASN A 1 174 ? -1.463 -3.371 -34.051 1.00 84.12 174 ASN A CA 1
ATOM 1380 C C . ASN A 1 174 ? -1.413 -2.011 -34.760 1.00 84.12 174 ASN A C 1
ATOM 1382 O O . ASN A 1 174 ? -2.412 -1.601 -35.343 1.00 84.12 174 ASN A O 1
ATOM 1386 N N . LEU A 1 175 ? -0.248 -1.351 -34.770 1.00 82.75 175 LEU A N 1
ATOM 1387 C CA . LEU A 1 175 ? -0.040 -0.106 -35.516 1.00 82.75 175 LEU A CA 1
ATOM 1388 C C . LEU A 1 175 ? -0.137 -0.324 -37.030 1.00 82.75 175 LEU A C 1
ATOM 1390 O O . LEU A 1 175 ? -0.773 0.470 -37.710 1.00 82.75 175 LEU A O 1
ATOM 1394 N N . ILE A 1 176 ? 0.443 -1.412 -37.546 1.00 86.62 176 ILE A N 1
ATOM 1395 C CA . ILE A 1 176 ? 0.359 -1.771 -38.973 1.00 86.62 176 ILE A CA 1
ATOM 1396 C C . ILE A 1 176 ? -1.087 -2.082 -39.382 1.00 86.62 176 ILE A C 1
ATOM 1398 O O . ILE A 1 176 ? -1.486 -1.789 -40.502 1.00 86.62 176 ILE A O 1
ATOM 1402 N N . LYS A 1 177 ? -1.876 -2.672 -38.480 1.00 84.38 177 LYS A N 1
ATOM 1403 C CA . LYS A 1 177 ? -3.284 -3.025 -38.720 1.00 84.38 177 LYS A CA 1
ATOM 1404 C C . LYS A 1 177 ? -4.267 -1.870 -38.485 1.00 84.38 177 LYS A C 1
ATOM 1406 O O . LYS A 1 177 ? -5.467 -2.116 -38.536 1.00 84.38 177 LYS A O 1
ATOM 1411 N N . GLU A 1 178 ? -3.784 -0.666 -38.158 1.00 74.50 178 GLU A N 1
ATOM 1412 C CA . GLU A 1 178 ? -4.599 0.492 -37.737 1.00 74.50 178 GLU A CA 1
ATOM 1413 C C . GLU A 1 178 ? -5.625 0.159 -36.637 1.00 74.50 178 GLU A C 1
ATOM 1415 O O . GLU A 1 178 ? -6.683 0.777 -36.512 1.00 74.50 178 GLU A O 1
ATOM 1420 N N . PHE A 1 179 ? -5.318 -0.838 -35.806 1.00 67.50 179 PHE A N 1
ATOM 1421 C CA . PHE A 1 179 ? -6.236 -1.292 -34.776 1.00 67.50 179 PHE A CA 1
ATOM 1422 C C . PHE A 1 179 ? -6.213 -0.314 -33.600 1.00 67.50 179 PHE A C 1
ATOM 1424 O O . PHE A 1 179 ? -5.208 -0.196 -32.893 1.00 67.50 179 PHE A O 1
ATOM 1431 N N . VAL A 1 180 ? -7.333 0.375 -33.374 1.00 61.81 180 VAL A N 1
ATOM 1432 C CA . VAL A 1 180 ? -7.539 1.243 -32.209 1.00 61.81 180 VAL A CA 1
ATOM 1433 C C . VAL A 1 180 ? -8.447 0.516 -31.214 1.00 61.81 180 VAL A C 1
ATOM 1435 O O . VAL A 1 180 ? -9.670 0.530 -31.382 1.00 61.81 180 VAL A O 1
ATOM 1438 N N . PRO A 1 181 ? -7.895 -0.126 -30.167 1.00 61.62 181 PRO A N 1
ATOM 1439 C CA . PRO A 1 181 ? -8.725 -0.724 -29.133 1.00 61.62 181 PRO A CA 1
ATOM 1440 C C . PRO A 1 181 ? -9.516 0.375 -28.418 1.00 61.62 181 PRO A C 1
ATOM 1442 O O . PRO A 1 181 ? -8.960 1.350 -27.904 1.00 61.62 181 PRO A O 1
ATOM 1445 N N . THR A 1 182 ? -10.840 0.228 -28.395 1.00 63.88 182 THR A N 1
ATOM 1446 C CA . THR A 1 182 ? -11.726 1.127 -27.651 1.00 63.88 182 THR A CA 1
ATOM 1447 C C . THR A 1 182 ? -11.956 0.543 -26.267 1.00 63.88 182 THR A C 1
ATOM 1449 O O . THR A 1 182 ? -12.550 -0.524 -26.144 1.00 63.88 182 THR A O 1
ATOM 1452 N N . LEU A 1 183 ? -11.518 1.248 -25.219 1.00 66.25 183 LEU A N 1
ATOM 1453 C CA . LEU A 1 183 ? -11.764 0.803 -23.847 1.00 66.25 183 LEU A CA 1
ATOM 1454 C C . LEU A 1 183 ? -13.258 0.853 -23.511 1.00 66.25 183 LEU A C 1
ATOM 1456 O O . LEU A 1 183 ? -13.912 1.894 -23.668 1.00 66.25 183 LEU A O 1
ATOM 1460 N N . THR A 1 184 ? -13.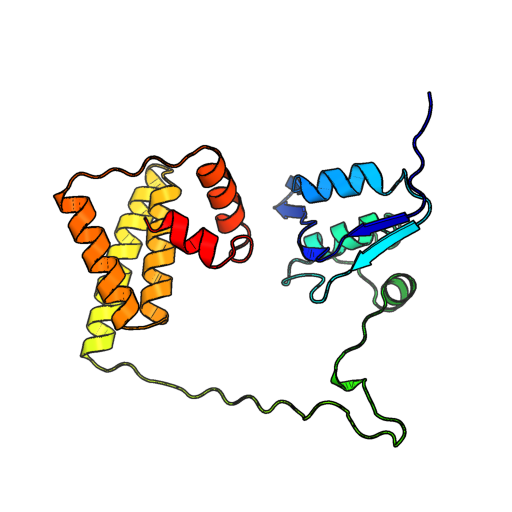759 -0.239 -22.946 1.00 73.19 184 THR A N 1
ATOM 1461 C CA . THR A 1 184 ? -15.077 -0.314 -22.310 1.00 73.19 184 THR A CA 1
ATOM 1462 C C . THR A 1 184 ? -15.171 0.629 -21.099 1.00 73.19 184 THR A C 1
ATOM 1464 O O . THR A 1 184 ? -14.175 1.139 -20.578 1.0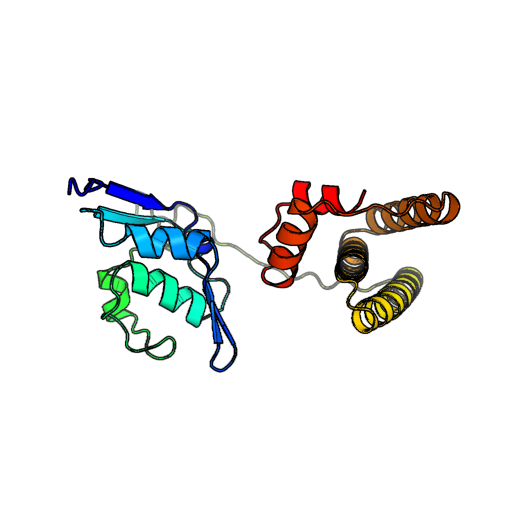0 73.19 184 THR A O 1
ATOM 1467 N N . ILE A 1 185 ? -16.391 0.900 -20.626 1.00 71.25 185 ILE A N 1
ATOM 1468 C CA . ILE A 1 185 ? -16.631 1.746 -19.439 1.00 71.25 185 ILE A CA 1
ATOM 1469 C C . ILE A 1 185 ? -15.969 1.145 -18.189 1.00 71.25 185 ILE A C 1
ATOM 1471 O O . ILE A 1 185 ? -15.404 1.870 -17.362 1.00 71.25 185 ILE A O 1
ATOM 1475 N N . GLU A 1 186 ? -16.003 -0.179 -18.075 1.00 68.94 186 GLU A N 1
ATOM 1476 C CA . GLU A 1 186 ? -15.392 -0.920 -16.977 1.00 68.94 186 GLU A CA 1
ATOM 1477 C C . GLU A 1 186 ? -13.865 -0.793 -17.005 1.00 68.94 186 GLU A C 1
ATOM 1479 O O . GLU A 1 186 ? -13.252 -0.434 -16.001 1.00 68.94 186 GLU A O 1
ATOM 1484 N N . GLU A 1 187 ? -13.257 -0.945 -18.181 1.00 67.00 187 GLU A N 1
ATOM 1485 C CA . GLU A 1 187 ? -11.824 -0.737 -18.395 1.00 67.00 187 GLU A CA 1
ATOM 1486 C C . GLU A 1 187 ? -11.402 0.705 -18.101 1.00 67.00 187 GLU A C 1
ATOM 1488 O O . GLU A 1 187 ? -10.410 0.937 -17.417 1.00 67.00 187 GLU A O 1
ATOM 1493 N N . LYS A 1 188 ? -12.188 1.707 -18.510 1.00 70.75 188 LYS A N 1
ATOM 1494 C CA . LYS A 1 188 ? -11.927 3.110 -18.139 1.00 70.75 188 LYS A CA 1
ATOM 1495 C C . LYS A 1 188 ? -11.973 3.340 -16.626 1.00 70.75 188 LYS A C 1
ATOM 1497 O O . LYS A 1 188 ? -11.293 4.240 -16.131 1.00 70.75 188 LYS A O 1
ATOM 1502 N N . THR A 1 189 ? -12.785 2.576 -15.900 1.00 69.50 189 THR A N 1
ATOM 1503 C CA . THR A 1 189 ? -12.910 2.677 -14.439 1.00 69.50 189 THR A CA 1
ATOM 1504 C C . THR A 1 189 ? -11.729 2.002 -13.751 1.00 69.50 189 THR A C 1
ATOM 1506 O O . THR A 1 189 ? -11.015 2.657 -12.997 1.00 69.50 189 THR A O 1
ATOM 1509 N N . ARG A 1 190 ? -11.434 0.756 -14.122 1.00 68.81 190 ARG A N 1
ATOM 1510 C CA . ARG A 1 190 ? -10.268 -0.012 -13.663 1.00 68.81 190 ARG A CA 1
ATOM 1511 C C . ARG A 1 190 ? -8.943 0.714 -13.933 1.00 68.81 190 ARG A C 1
ATOM 1513 O O . ARG A 1 190 ? -8.086 0.803 -13.063 1.00 68.81 190 ARG A O 1
ATOM 1520 N N . LEU A 1 191 ? -8.821 1.355 -15.094 1.00 68.06 191 LEU A N 1
ATOM 1521 C CA . LEU A 1 191 ? -7.692 2.216 -15.443 1.00 68.06 191 LEU A CA 1
ATOM 1522 C C . LEU A 1 191 ? -7.527 3.401 -14.478 1.00 68.06 191 LEU A C 1
ATOM 1524 O O . LEU A 1 191 ? -6.412 3.755 -14.097 1.00 68.06 191 LEU A O 1
ATOM 1528 N N . LYS A 1 192 ? -8.634 4.047 -14.085 1.00 69.31 192 LYS A N 1
ATOM 1529 C CA . LYS A 1 192 ? -8.601 5.148 -13.108 1.00 69.31 192 LYS A CA 1
ATOM 1530 C C . LYS A 1 192 ? -8.178 4.660 -11.726 1.00 69.31 192 LYS A C 1
ATOM 1532 O O . LYS A 1 192 ? -7.528 5.430 -11.021 1.00 69.31 192 LYS A O 1
ATOM 1537 N N . ASP A 1 193 ? -8.564 3.446 -11.352 1.00 66.94 193 ASP A N 1
ATOM 1538 C CA . ASP A 1 193 ? -8.201 2.849 -10.070 1.00 66.94 193 ASP A CA 1
ATOM 1539 C C . ASP A 1 193 ? -6.719 2.453 -10.052 1.00 66.94 193 ASP A C 1
ATOM 1541 O O . ASP A 1 193 ? -6.016 2.863 -9.132 1.00 66.94 193 ASP A O 1
ATOM 1545 N N . TYR A 1 194 ? -6.195 1.846 -11.124 1.00 66.06 194 TYR A N 1
ATOM 1546 C CA . TYR A 1 194 ? -4.763 1.540 -11.258 1.00 66.06 194 TYR A CA 1
ATOM 1547 C C . TYR A 1 194 ? -3.866 2.772 -11.158 1.00 66.06 194 TYR A C 1
ATOM 1549 O O . TYR A 1 194 ? -2.837 2.758 -10.489 1.00 66.06 194 TYR A O 1
ATOM 1557 N N . ILE A 1 195 ? -4.245 3.861 -11.837 1.00 65.06 195 ILE A N 1
ATOM 1558 C CA . ILE A 1 195 ? -3.463 5.107 -11.820 1.00 65.06 195 ILE A CA 1
ATOM 1559 C C . ILE A 1 195 ? -3.311 5.649 -10.391 1.00 65.06 195 ILE A C 1
ATOM 1561 O O . ILE A 1 195 ? -2.342 6.346 -10.102 1.00 65.06 195 ILE A O 1
ATOM 1565 N N . LYS A 1 196 ? -4.264 5.353 -9.505 1.00 63.41 196 LYS A N 1
ATOM 1566 C CA . LYS A 1 196 ? -4.203 5.750 -8.097 1.00 63.41 196 LYS A CA 1
ATOM 1567 C C . LYS A 1 196 ? -3.491 4.726 -7.225 1.00 63.41 196 LYS A C 1
ATOM 1569 O O . LYS A 1 196 ? -2.735 5.119 -6.350 1.00 63.41 196 LYS A O 1
ATOM 1574 N N . ASP A 1 197 ? -3.780 3.448 -7.439 1.00 61.72 197 ASP A N 1
ATOM 1575 C CA . ASP A 1 197 ? -3.185 2.330 -6.720 1.00 61.72 197 ASP A CA 1
ATOM 1576 C C . ASP A 1 197 ? -2.709 1.282 -7.738 1.00 61.72 197 ASP A C 1
ATOM 1578 O O . ASP A 1 197 ? -3.536 0.540 -8.279 1.00 61.72 197 ASP A O 1
ATOM 1582 N N . PRO A 1 198 ? -1.395 1.202 -8.013 1.00 60.06 198 PRO A N 1
ATOM 1583 C CA . PRO A 1 198 ? -0.830 0.253 -8.968 1.00 60.06 198 PRO A CA 1
ATOM 1584 C C . PRO A 1 198 ? -1.098 -1.229 -8.662 1.00 60.06 198 PRO A C 1
ATOM 1586 O O . PRO A 1 198 ? -0.954 -2.044 -9.575 1.00 60.06 198 PRO A O 1
ATOM 1589 N N . ASP A 1 199 ? -1.502 -1.585 -7.436 1.00 60.44 199 ASP A N 1
ATOM 1590 C CA . ASP A 1 199 ? -1.900 -2.964 -7.099 1.00 60.44 199 ASP A CA 1
ATOM 1591 C C . ASP A 1 199 ? -3.424 -3.145 -7.025 1.00 60.44 199 ASP A C 1
ATOM 1593 O O . ASP A 1 199 ? -3.907 -4.172 -6.554 1.00 60.44 199 ASP A O 1
ATOM 1597 N N . SER A 1 200 ? -4.204 -2.162 -7.482 1.00 64.88 200 SER A N 1
ATOM 1598 C CA . SER A 1 200 ? -5.662 -2.309 -7.599 1.00 64.88 200 SER A CA 1
ATOM 1599 C C . SER A 1 200 ? -6.092 -3.232 -8.740 1.00 64.88 200 SER A C 1
ATOM 1601 O O . SER A 1 200 ? -7.252 -3.639 -8.754 1.00 64.88 200 SER A O 1
ATOM 1603 N N . LEU A 1 201 ? -5.175 -3.551 -9.663 1.00 64.38 201 LEU A N 1
ATOM 1604 C CA . LEU A 1 201 ? -5.373 -4.553 -10.707 1.00 64.38 201 LEU A CA 1
ATOM 1605 C C . LEU A 1 201 ? -4.557 -5.802 -10.403 1.00 64.38 201 LEU A C 1
ATOM 1607 O O . LEU A 1 201 ? -3.358 -5.706 -10.109 1.00 64.38 201 LEU A O 1
ATOM 1611 N N . ASP A 1 202 ? -5.185 -6.961 -10.555 1.00 65.06 202 ASP A N 1
ATOM 1612 C CA . ASP A 1 202 ? -4.459 -8.226 -10.587 1.00 65.06 202 ASP A CA 1
ATOM 1613 C C . ASP A 1 202 ? -3.689 -8.403 -11.915 1.00 65.06 202 ASP A C 1
ATOM 1615 O O . ASP A 1 202 ? -3.777 -7.593 -12.846 1.00 65.06 202 ASP A O 1
ATOM 1619 N N . ASP A 1 203 ? -2.856 -9.441 -11.996 1.00 59.44 203 ASP A N 1
ATOM 1620 C CA . ASP A 1 203 ? -2.003 -9.664 -13.167 1.00 59.44 203 ASP A CA 1
ATOM 1621 C C . ASP A 1 203 ? -2.790 -10.055 -14.431 1.00 59.44 203 ASP A C 1
ATOM 1623 O O . ASP A 1 203 ? -2.363 -9.716 -15.536 1.00 59.44 203 ASP A O 1
ATOM 1627 N N . TRP A 1 204 ? -3.965 -10.673 -14.281 1.00 59.91 204 TRP A N 1
ATOM 1628 C CA . TRP A 1 204 ? -4.854 -11.024 -15.392 1.00 59.91 204 TRP A CA 1
ATOM 1629 C C . TRP A 1 204 ? -5.548 -9.781 -15.954 1.00 59.91 204 TRP A C 1
ATOM 1631 O O . TRP A 1 204 ? -5.698 -9.617 -17.167 1.00 59.91 204 TRP A O 1
ATOM 1641 N N . GLU A 1 205 ? -5.950 -8.868 -15.075 1.00 63.59 205 GLU A N 1
ATOM 1642 C CA . GLU A 1 205 ? -6.547 -7.593 -15.446 1.00 63.59 205 GLU A CA 1
ATOM 1643 C C . GLU A 1 205 ? -5.551 -6.703 -16.184 1.00 63.59 205 GLU A C 1
ATOM 1645 O O . GLU A 1 205 ? -5.916 -6.103 -17.197 1.00 63.59 205 GLU A O 1
ATOM 1650 N N . LYS A 1 206 ? -4.289 -6.656 -15.735 1.00 63.44 206 LYS A N 1
ATOM 1651 C CA . LYS A 1 206 ? -3.212 -5.939 -16.442 1.00 63.44 206 LYS A CA 1
ATOM 1652 C C . LYS A 1 206 ? -3.043 -6.463 -17.865 1.00 63.44 206 LYS A C 1
ATOM 1654 O O . LYS A 1 206 ? -2.980 -5.662 -18.790 1.00 63.44 206 LYS A O 1
ATOM 1659 N N . GLU A 1 207 ? -3.042 -7.781 -18.048 1.00 61.66 207 GLU A N 1
ATOM 1660 C CA . GLU A 1 207 ? -2.899 -8.419 -19.362 1.00 61.66 207 GLU A CA 1
ATOM 1661 C C . GLU A 1 207 ? -4.083 -8.119 -20.301 1.00 61.66 207 GLU A C 1
ATOM 1663 O O . GLU A 1 207 ? -3.918 -8.013 -21.517 1.00 61.66 207 GLU A O 1
ATOM 1668 N N . ARG A 1 208 ? -5.287 -7.906 -19.755 1.00 63.81 208 ARG A N 1
ATOM 1669 C CA . ARG A 1 208 ? -6.474 -7.546 -20.547 1.00 63.81 208 ARG A CA 1
ATOM 1670 C C . ARG A 1 208 ? -6.370 -6.161 -21.181 1.00 63.81 208 ARG A C 1
ATOM 1672 O O . ARG A 1 208 ? -6.822 -5.981 -22.304 1.00 63.81 208 ARG A O 1
ATOM 1679 N N . PHE A 1 209 ? -5.760 -5.205 -20.486 1.00 56.22 209 PHE A N 1
ATOM 1680 C CA . PHE A 1 209 ? -5.514 -3.867 -21.027 1.00 56.22 209 PHE A CA 1
ATOM 1681 C C . PHE A 1 209 ? -4.368 -3.805 -22.045 1.00 56.22 209 PHE A C 1
ATOM 1683 O O . PHE A 1 209 ? -4.181 -2.775 -22.695 1.00 56.22 209 PHE A O 1
ATOM 1690 N N . GLU A 1 210 ? -3.569 -4.867 -22.142 1.00 52.31 210 GLU A N 1
ATOM 1691 C CA . GLU A 1 210 ? -2.442 -4.972 -23.070 1.00 52.31 210 GLU A CA 1
ATOM 1692 C C . GLU A 1 210 ? -2.864 -5.473 -24.467 1.00 52.31 210 GLU A C 1
ATOM 1694 O O . GLU A 1 210 ? -2.081 -5.321 -25.409 1.00 52.31 210 GLU A O 1
ATOM 1699 N N . LYS A 1 211 ? -4.067 -6.056 -24.608 1.00 49.78 211 LYS A N 1
ATOM 1700 C CA . LYS A 1 211 ? -4.632 -6.548 -25.881 1.00 49.78 211 LYS A CA 1
ATOM 1701 C C . LYS A 1 211 ? -5.330 -5.439 -26.668 1.00 49.78 211 LYS A C 1
ATOM 1703 O O . LYS A 1 211 ? -5.107 -5.397 -27.900 1.00 49.78 211 LYS A O 1
#

Foldseek 3Di:
DDQPQAAEDEDEQLLVQFWADDPPDIDGDPSVVVLLVCLVRYPYYYYHHPDLYPPGLQRNLSSVCSNPVPLAPGSVGDDPVSCVVPDDDDDQQNDADPVRHRPDDDDDDDDDDDDDDPVLVVVLVVLVVVLVVQLVVCVVVVNLLSNVLSVVLNVQSVVDPVSNVVLVVVVVVCVVVVPDDDDDPVRVVCSVVCVVPVPSDDPVNSVVSSD

Secondary structure (DSSP, 8-state):
-----EEEEEETTGGGS-EEEETTEEEE-HHHHHHHHHGGGEEEEEE--S-S-SS-HHHHHHHHHTT-TTS-SSTT---HHHHTTT-----GGG-B-TTS-BSSPPPP---------HHHHHHHHHHHHHHHHHHHHHHHTT-HHHHHHHHHHHHHHHH-HHHHHHHHHHHHHHHHTT--PPPPHHHHHHHHHHHH-TTSS-HHHHHHTT-

InterPro domains:
  IPR027417 P-loop containing nucleoside triphosphate hydrolase [SSF52540] (9-90)
  IPR038718 SNF2-like, N-terminal domain superfamily [G3DSA:3.40.50.10810] (7-105)

Solvent-accessible surface area (backbone atoms only — not comparable to full-atom values): 12766 Å² total; per-residue (Å²): 134,88,78,78,67,38,70,67,46,77,37,73,57,37,49,68,37,36,35,46,69,56,90,94,45,77,50,68,38,72,59,27,52,51,48,66,68,42,52,85,40,34,80,35,80,47,76,38,53,98,52,64,53,90,85,46,52,50,28,32,39,54,49,49,36,61,79,44,66,77,81,43,92,52,53,89,55,74,49,68,75,66,46,57,75,82,50,89,85,84,59,68,88,76,38,52,46,101,85,69,46,65,72,57,80,86,85,84,86,79,88,79,90,82,80,76,53,74,68,55,47,52,49,51,50,55,50,49,54,53,33,51,54,52,26,52,53,20,57,76,71,67,36,61,66,60,28,47,52,29,52,51,50,55,54,31,51,77,71,33,72,69,50,31,53,49,54,53,50,53,50,52,52,34,62,75,65,69,60,74,88,77,78,50,73,66,53,56,49,54,51,57,45,29,78,75,36,77,77,71,47,56,75,68,57,53,55,60,75,71,111

Organism: NCBI:txid412755

Nearest PDB structures (foldseek):
  8spg-assembly1_A  TM=4.295E-01  e=2.005E-02  Escherichia coli
  7udm-assembly1_A  TM=6.570E-01  e=8.816E+00  synthetic construct
  3nym-assembly1_B  TM=4.272E-01  e=3.488E+00  Neisseria meningitidis serogroup B
  3k1s-assembly1_A  TM=3.999E-01  e=4.660E+00  Bacillus anthracis

Radius of gyration: 22.9 Å; Cα contacts (8 Å, |Δi|>4): 176; chains: 1; bounding box: 65×45×62 Å

Sequence (211 aa):
MNYCILVSLLFDEAHKLSASKSGNTIKRTQRYRLAEALCNNCESFLLLTGTPHKGDSYAFYAIISLIDPYIFFDEDNIDSIKLNKIMIRRGKDGIKDENGKPVFKGREVMTIPINFTKEETILYNAVTDYVSRIYNIAKSVNNRAVGFAMILLQKRMVSSIAAIRSSLKNRLSNLIKEFVPTLTIEEKTRLKDYIKDPDSLDDWEKERFEK

pLDDT: mean 84.11, std 11.34, range [40.34, 95.69]